Protein AF-A0A1F3C992-F1 (afdb_monomer)

Solvent-accessible surface area (backbone atoms only — not comparable to full-atom values): 11778 Å² total; per-residue (Å²): 135,85,83,63,84,49,58,74,92,71,57,54,72,74,41,72,51,72,66,44,43,54,68,30,35,31,23,25,75,65,62,45,68,71,60,53,51,46,46,45,72,77,48,90,54,48,73,67,60,55,53,56,29,34,71,45,88,53,26,23,37,28,66,90,63,34,41,44,64,69,58,38,51,55,54,52,52,52,52,43,60,78,63,68,63,73,54,65,68,56,95,50,32,30,75,49,76,49,69,58,65,54,88,87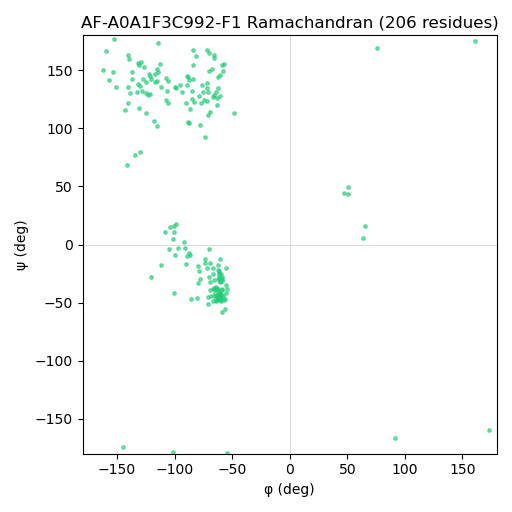,34,82,76,32,48,17,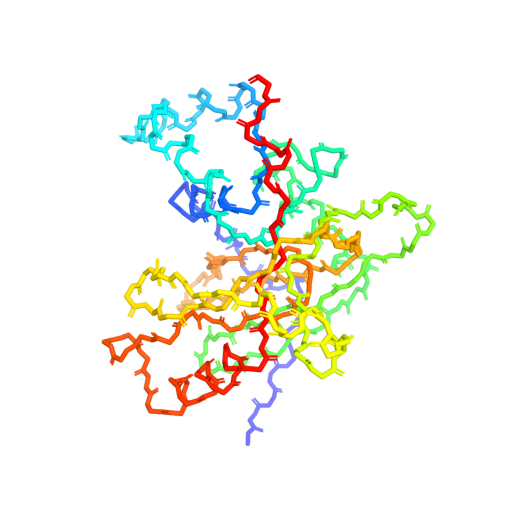27,19,14,69,44,52,56,88,79,48,51,74,70,58,60,73,58,51,45,74,47,80,53,92,90,23,82,40,37,34,33,88,38,77,55,42,71,20,46,30,33,34,41,34,35,38,52,56,101,80,41,36,31,54,68,45,54,42,32,19,77,90,73,72,66,79,42,41,81,90,84,37,56,76,65,60,28,50,54,20,43,56,49,51,71,45,34,28,36,34,39,53,77,78,76,81,72,128

Radius of gyration: 17.63 Å; Cα contacts (8 Å, |Δi|>4): 352; chains: 1; bounding box: 40×39×46 Å

Nearest PDB structures (foldseek):
  3e6z-assembly1_X  TM=4.494E-01  e=1.181E+00  Escherichia coli
  4hz9-assembly1_B  TM=4.024E-01  e=1.047E+00  Ralstonia pickettii 12D
  2qcp-assembly1_X  TM=4.486E-01  e=1.696E+00  Escherichia coli str. K-12 substr. W3110
  5f54-assembly1_A  TM=2.630E-01  e=7.288E-01  Deinococcus radiodurans
  4ma0-assembly1_A  TM=2.144E-01  e=1.913E+00  Francisella tularensis subsp. tularensis SCHU S4

Structure (mmCIF, N/CA/C/O backbone):
data_AF-A0A1F3C992-F1
#
_entry.id   AF-A0A1F3C992-F1
#
loop_
_atom_site.group_PDB
_atom_site.id
_atom_site.type_symbol
_atom_site.label_atom_id
_atom_site.label_alt_id
_atom_site.label_comp_id
_atom_site.label_asym_id
_atom_site.label_entity_id
_atom_site.label_seq_id
_atom_site.pdbx_PDB_ins_code
_atom_site.Cartn_x
_atom_site.Cartn_y
_atom_site.Cartn_z
_atom_site.occupancy
_atom_site.B_iso_or_equiv
_atom_site.auth_seq_id
_atom_site.auth_comp_id
_atom_site.auth_asym_id
_atom_site.auth_atom_id
_atom_site.pdbx_PDB_model_num
ATOM 1 N N . MET A 1 1 ? 10.102 -20.730 21.905 1.00 34.06 1 MET A N 1
ATOM 2 C CA . MET A 1 1 ? 9.128 -19.853 21.224 1.00 34.06 1 MET A CA 1
ATOM 3 C C . MET A 1 1 ? 7.772 -20.503 21.370 1.00 34.06 1 MET A C 1
ATOM 5 O O . MET A 1 1 ? 7.642 -21.652 20.981 1.00 34.06 1 MET A O 1
ATOM 9 N N . ILE A 1 2 ? 6.826 -19.832 22.023 1.00 27.58 2 ILE A N 1
ATOM 10 C CA . ILE A 1 2 ? 5.452 -20.322 22.144 1.00 27.58 2 ILE A CA 1
ATOM 11 C C . ILE A 1 2 ? 4.714 -19.783 20.919 1.00 27.58 2 ILE A C 1
ATOM 13 O O . ILE A 1 2 ? 4.488 -18.581 20.823 1.00 27.58 2 ILE A O 1
ATOM 17 N N . GLU A 1 3 ? 4.435 -20.652 19.951 1.00 27.69 3 GLU A N 1
ATOM 18 C CA . GLU A 1 3 ? 3.560 -20.340 18.821 1.00 27.69 3 GLU A CA 1
ATOM 19 C C . GLU A 1 3 ? 2.111 -20.416 19.301 1.00 27.69 3 GLU A C 1
ATOM 21 O O . GLU A 1 3 ? 1.557 -21.498 19.496 1.00 27.69 3 GLU A O 1
ATOM 26 N N . THR A 1 4 ? 1.487 -19.265 19.532 1.00 32.53 4 THR A N 1
ATOM 27 C CA . THR A 1 4 ? 0.065 -19.206 19.877 1.00 32.53 4 THR A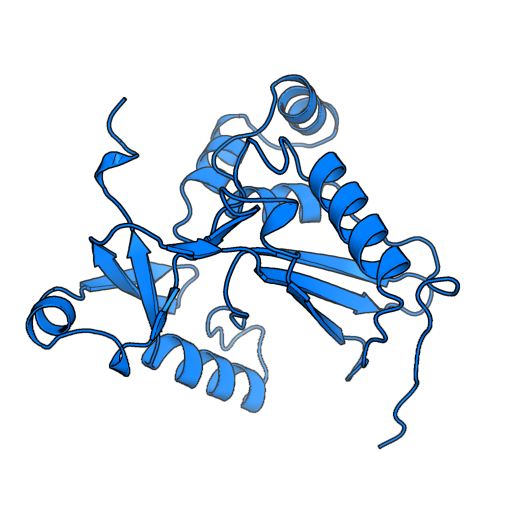 CA 1
ATOM 28 C C . THR A 1 4 ? -0.745 -19.139 18.585 1.00 32.53 4 THR A C 1
ATOM 30 O O . THR A 1 4 ? -0.792 -18.098 17.931 1.00 32.53 4 THR A O 1
ATOM 33 N N . LYS A 1 5 ? -1.378 -20.252 18.200 1.00 33.50 5 LYS A N 1
ATOM 34 C CA . LYS A 1 5 ? -2.327 -20.293 17.077 1.00 33.50 5 LYS A CA 1
ATOM 35 C C . LYS A 1 5 ? -3.602 -19.553 17.482 1.00 33.50 5 LYS A C 1
ATOM 37 O O . LYS A 1 5 ? -4.320 -20.025 18.359 1.00 33.50 5 LYS A O 1
ATOM 42 N N . PHE A 1 6 ? -3.871 -18.405 16.865 1.00 40.09 6 PHE A N 1
ATOM 43 C CA . PHE A 1 6 ? -5.124 -17.674 17.056 1.00 40.09 6 PHE A CA 1
ATOM 44 C C . PHE A 1 6 ? -6.090 -17.944 15.898 1.00 40.09 6 PHE A C 1
ATOM 46 O O . PHE A 1 6 ? -5.700 -17.954 14.728 1.00 40.09 6 PHE A O 1
ATOM 53 N N . ASP A 1 7 ? -7.348 -18.187 16.256 1.00 42.91 7 ASP A N 1
ATOM 54 C CA . ASP A 1 7 ? -8.481 -18.289 15.341 1.00 42.91 7 ASP A CA 1
ATOM 55 C C . ASP A 1 7 ? -9.182 -16.926 15.284 1.00 42.91 7 ASP A C 1
ATOM 57 O O . ASP A 1 7 ? -9.360 -16.259 16.306 1.00 42.91 7 ASP A O 1
ATOM 61 N N . ILE A 1 8 ? -9.565 -16.496 14.089 1.00 47.19 8 ILE A N 1
ATOM 62 C CA . ILE A 1 8 ? -10.090 -15.150 13.816 1.00 47.19 8 ILE A CA 1
ATOM 63 C C . ILE A 1 8 ? -11.442 -14.933 14.483 1.00 47.19 8 ILE A C 1
ATOM 65 O O . ILE A 1 8 ? -11.762 -13.820 14.887 1.00 47.19 8 ILE A O 1
ATOM 69 N N . LYS A 1 9 ? -12.174 -16.024 14.725 1.00 43.66 9 LYS A N 1
ATOM 70 C CA . LYS A 1 9 ? -13.422 -16.026 15.497 1.00 43.66 9 LYS A CA 1
ATOM 71 C C . LYS A 1 9 ? -13.250 -15.584 16.958 1.00 43.66 9 LYS A C 1
ATOM 73 O O . LYS A 1 9 ? -14.239 -15.232 17.588 1.00 43.66 9 LYS A O 1
ATOM 78 N N . ASN A 1 10 ? -12.021 -15.592 17.483 1.00 44.66 10 ASN A N 1
ATOM 79 C CA . ASN A 1 10 ? -11.670 -15.154 18.840 1.00 44.66 10 ASN A CA 1
ATOM 80 C C . ASN A 1 10 ? -10.891 -13.830 18.866 1.00 44.66 10 ASN A C 1
ATOM 82 O O . ASN A 1 10 ? -10.343 -13.452 19.904 1.00 44.66 10 ASN A O 1
ATOM 86 N N . ILE A 1 11 ? -10.805 -13.122 17.740 1.00 49.53 11 ILE A N 1
ATOM 87 C CA . ILE A 1 11 ? -10.284 -11.762 17.741 1.00 49.53 11 ILE A CA 1
ATOM 88 C C . ILE A 1 11 ? -11.359 -10.889 18.400 1.00 49.53 11 ILE A C 1
ATOM 90 O O . ILE A 1 11 ? -12.509 -10.879 17.968 1.00 49.53 11 ILE A O 1
ATOM 94 N N . GLY A 1 12 ? -11.007 -10.170 19.472 1.00 52.28 12 GLY A N 1
ATOM 95 C CA . GLY A 1 12 ? -11.838 -9.061 19.956 1.00 52.28 12 GLY A CA 1
ATOM 96 C C . GLY A 1 12 ? -12.101 -8.043 18.835 1.00 52.28 12 GLY A C 1
ATOM 97 O O . GLY A 1 12 ? -11.633 -8.201 17.715 1.00 52.28 12 GLY A O 1
ATOM 98 N N . THR A 1 13 ? -12.829 -6.964 19.098 1.00 65.44 13 THR A N 1
ATOM 99 C CA . THR A 1 13 ? -13.101 -5.927 18.086 1.00 65.44 13 THR A CA 1
ATOM 100 C C . THR A 1 13 ? -11.814 -5.485 17.359 1.00 65.44 13 THR A C 1
ATOM 102 O O . THR A 1 13 ? -10.923 -4.914 17.990 1.00 65.44 13 THR A O 1
ATOM 105 N N . ILE A 1 14 ? -11.691 -5.778 16.050 1.00 79.69 14 ILE A N 1
ATOM 106 C CA . ILE A 1 14 ? -10.592 -5.263 15.214 1.00 79.69 14 ILE A CA 1
ATOM 107 C C . ILE A 1 14 ? -10.817 -3.767 15.046 1.00 79.69 14 ILE A C 1
ATOM 109 O O . ILE A 1 14 ? -11.784 -3.336 14.419 1.00 79.69 14 ILE A O 1
ATOM 113 N N . GLU A 1 15 ? -9.914 -2.971 15.597 1.00 87.19 15 GLU A N 1
ATOM 114 C CA . GLU A 1 15 ? -9.969 -1.523 15.500 1.00 87.19 15 GLU A CA 1
ATOM 115 C C . GLU A 1 15 ? -9.326 -1.049 14.202 1.00 87.19 15 GLU A C 1
ATOM 117 O O . GLU A 1 15 ? -8.149 -1.303 13.926 1.00 87.19 15 GLU A O 1
ATOM 122 N N . PHE A 1 16 ? -10.099 -0.285 13.437 1.00 89.69 16 PHE A N 1
ATOM 123 C CA . PHE A 1 16 ? -9.618 0.448 12.279 1.00 89.69 16 PHE A CA 1
ATOM 124 C C . PHE A 1 16 ? -10.082 1.897 12.391 1.00 89.69 16 PHE A C 1
ATOM 126 O O . PHE A 1 16 ? -11.103 2.280 11.830 1.00 89.69 16 PHE A O 1
ATOM 133 N N . ASP A 1 17 ? -9.380 2.683 13.203 1.00 89.38 17 ASP A N 1
ATOM 134 C CA . ASP A 1 17 ? -9.761 4.068 13.484 1.00 89.38 17 ASP A CA 1
ATOM 135 C C . ASP A 1 17 ? -9.557 5.002 12.277 1.00 89.38 17 ASP A C 1
ATOM 137 O O . ASP A 1 17 ? -8.860 4.670 11.315 1.00 89.38 17 ASP A O 1
ATOM 141 N N . ILE A 1 18 ? -10.156 6.195 12.339 1.00 89.94 18 ILE A N 1
ATOM 142 C CA . ILE A 1 18 ? -10.132 7.169 11.239 1.00 89.94 18 ILE A CA 1
ATOM 143 C C . ILE A 1 18 ? -8.712 7.598 10.845 1.00 89.94 18 ILE A C 1
ATOM 145 O O . ILE A 1 18 ? -8.443 7.835 9.669 1.00 89.94 18 ILE A O 1
ATOM 149 N N . LYS A 1 19 ? -7.772 7.628 11.799 1.00 91.62 19 LYS A N 1
ATOM 150 C CA . LYS A 1 19 ? -6.374 7.989 11.547 1.00 91.62 19 LYS A CA 1
ATOM 151 C C . LYS A 1 19 ? -5.667 6.890 10.758 1.00 91.62 19 LYS A C 1
ATOM 153 O O . LYS A 1 19 ? -4.961 7.177 9.794 1.00 91.62 19 LYS A O 1
ATOM 158 N N . THR A 1 20 ? -5.845 5.626 11.131 1.00 91.75 20 THR A N 1
ATOM 159 C CA . THR A 1 20 ? -5.294 4.490 10.383 1.00 91.75 20 THR A CA 1
ATOM 160 C C . THR A 1 20 ? -5.954 4.374 9.013 1.00 91.75 20 THR A C 1
ATOM 162 O O . THR A 1 20 ? -5.266 4.107 8.026 1.00 91.75 20 THR A O 1
ATOM 165 N N . GLN A 1 21 ? -7.260 4.620 8.914 1.00 93.25 21 GLN A N 1
ATOM 166 C CA . GLN A 1 21 ? -7.941 4.649 7.625 1.00 93.25 21 GLN A CA 1
ATOM 167 C C . GLN A 1 21 ? -7.380 5.750 6.713 1.00 93.25 21 GLN A C 1
ATOM 169 O O . GLN A 1 21 ? -7.038 5.458 5.569 1.00 93.25 21 GLN A O 1
ATOM 174 N N . PHE A 1 22 ? -7.177 6.966 7.235 1.00 94.25 22 PHE A N 1
ATOM 175 C CA . PHE A 1 22 ? -6.516 8.059 6.519 1.00 94.25 22 PHE A CA 1
ATOM 176 C C . PHE A 1 22 ? -5.105 7.671 6.053 1.00 94.25 22 PHE A C 1
ATOM 178 O O . PHE A 1 22 ? -4.788 7.796 4.876 1.00 94.25 22 PHE A O 1
ATOM 185 N N . HIS A 1 23 ? -4.281 7.081 6.927 1.00 92.12 23 HIS A N 1
ATOM 186 C CA . HIS A 1 23 ? -2.958 6.568 6.542 1.00 92.12 23 HIS A CA 1
ATOM 187 C C . HIS A 1 23 ? -3.002 5.450 5.489 1.00 92.12 23 HIS A C 1
ATOM 189 O O . HIS A 1 23 ? -2.002 5.206 4.815 1.00 92.12 23 HIS A O 1
ATOM 195 N N . THR A 1 24 ? -4.125 4.741 5.360 1.00 94.44 24 THR A N 1
ATOM 196 C CA . THR A 1 24 ? -4.310 3.681 4.358 1.00 94.44 24 THR A CA 1
ATOM 197 C C . THR A 1 24 ? -4.639 4.265 2.981 1.00 94.44 24 THR A C 1
ATOM 199 O O . THR A 1 24 ? -4.419 3.594 1.975 1.00 94.44 24 THR A O 1
ATOM 202 N N . LEU A 1 25 ? -5.078 5.527 2.896 1.00 95.38 25 LEU A N 1
ATOM 203 C CA . LEU A 1 25 ? -5.399 6.196 1.629 1.00 95.38 25 LEU A CA 1
ATOM 204 C C . LEU A 1 25 ? -4.217 6.287 0.670 1.00 95.38 25 LEU A C 1
ATOM 206 O O . LEU A 1 25 ? -4.417 6.259 -0.540 1.00 95.38 25 LEU A O 1
ATOM 210 N N . LYS A 1 26 ? -2.981 6.263 1.173 1.00 93.38 26 LYS A N 1
ATOM 211 C CA . LYS A 1 26 ? -1.793 6.130 0.321 1.00 93.38 26 LYS A CA 1
ATOM 212 C C . LYS A 1 26 ? -1.746 4.849 -0.508 1.00 93.38 26 LYS A C 1
ATOM 214 O O . LYS A 1 26 ? -0.933 4.742 -1.419 1.00 93.38 26 LYS A O 1
ATOM 219 N N . HIS A 1 27 ? -2.609 3.881 -0.225 1.00 95.62 27 HIS A N 1
ATOM 220 C CA . HIS A 1 27 ? -2.793 2.667 -1.013 1.00 95.62 27 HIS A CA 1
ATOM 221 C C . HIS A 1 27 ? -4.067 2.701 -1.862 1.00 95.62 27 HIS A C 1
ATOM 223 O O . HIS A 1 27 ? -4.481 1.666 -2.369 1.00 95.62 27 HIS A O 1
ATOM 229 N N . PHE A 1 28 ? -4.681 3.866 -2.054 1.00 95.94 28 PHE A N 1
ATOM 230 C CA . PHE A 1 28 ? -5.819 4.080 -2.944 1.00 95.94 28 PHE A CA 1
ATOM 231 C C . PHE A 1 28 ? -5.438 5.022 -4.089 1.00 95.94 28 PHE A C 1
ATOM 233 O O . PHE A 1 28 ? -4.541 5.856 -3.956 1.00 95.94 28 PHE A O 1
ATOM 240 N N . ILE A 1 29 ? -6.104 4.845 -5.232 1.00 93.25 29 ILE A N 1
ATOM 241 C CA . ILE A 1 29 ? -6.037 5.785 -6.364 1.00 93.25 29 ILE A CA 1
ATOM 242 C C . ILE A 1 29 ? -6.978 6.962 -6.092 1.00 93.25 29 ILE A C 1
ATOM 244 O O . ILE A 1 29 ? -6.588 8.114 -6.232 1.00 93.25 29 ILE A O 1
ATOM 248 N N . SER A 1 30 ? -8.191 6.655 -5.643 1.00 94.12 30 SER A N 1
ATOM 249 C CA . SER A 1 30 ? -9.179 7.613 -5.168 1.00 94.12 30 SER A CA 1
ATOM 250 C C . SER A 1 30 ? -10.098 6.942 -4.144 1.00 94.12 30 SER A C 1
ATOM 252 O O . SER A 1 30 ? -9.979 5.741 -3.874 1.00 94.12 30 SER A O 1
ATOM 254 N N . ILE A 1 31 ? -11.010 7.724 -3.567 1.00 95.81 31 ILE A N 1
ATOM 255 C CA . ILE A 1 31 ? -12.094 7.238 -2.711 1.00 95.81 31 ILE A CA 1
ATOM 256 C C . ILE A 1 31 ? -13.433 7.805 -3.170 1.00 95.81 31 ILE A C 1
ATOM 258 O O . ILE A 1 31 ? -13.483 8.873 -3.781 1.00 95.81 31 ILE A O 1
ATOM 262 N N . ASP A 1 32 ? -14.533 7.132 -2.839 1.00 95.56 32 ASP A N 1
ATOM 263 C CA . ASP A 1 32 ? -15.858 7.680 -3.125 1.00 95.56 32 ASP A CA 1
ATOM 264 C C . ASP A 1 32 ? -16.177 8.938 -2.292 1.00 95.56 32 ASP A C 1
ATOM 266 O O . ASP A 1 32 ? -15.732 9.110 -1.153 1.00 95.56 32 ASP A O 1
ATOM 270 N N . ASN A 1 33 ? -17.011 9.812 -2.862 1.00 94.62 33 ASN A N 1
ATOM 271 C CA . ASN A 1 33 ? -17.367 11.098 -2.257 1.00 94.62 33 ASN A CA 1
ATOM 272 C C . ASN A 1 33 ? -18.059 10.966 -0.894 1.00 94.62 33 ASN A C 1
ATOM 274 O O . ASN A 1 33 ? -17.898 11.838 -0.044 1.00 94.62 33 ASN A O 1
ATOM 278 N N . LYS A 1 34 ? -18.823 9.889 -0.659 1.00 94.25 34 LYS A N 1
ATOM 279 C CA . LYS A 1 34 ? -19.494 9.687 0.631 1.00 94.25 34 LYS A CA 1
ATOM 280 C C . LYS A 1 34 ? -18.453 9.465 1.724 1.00 94.25 34 LYS A C 1
ATOM 282 O O . LYS A 1 34 ? -18.558 10.066 2.790 1.00 94.25 34 LYS A O 1
ATOM 287 N N . TYR A 1 35 ? -17.445 8.643 1.453 1.00 94.38 35 TYR A N 1
ATOM 288 C CA . TYR A 1 35 ? -16.355 8.406 2.388 1.00 94.38 35 TYR A CA 1
ATOM 289 C C . TYR A 1 35 ? -15.440 9.628 2.556 1.00 94.38 35 TYR A C 1
ATOM 291 O O . TYR A 1 35 ? -15.062 9.957 3.678 1.00 94.38 35 TYR A O 1
ATOM 299 N N . LYS A 1 36 ? -15.147 10.361 1.476 1.00 94.75 36 LYS A N 1
ATOM 300 C CA . LYS A 1 36 ? -14.412 11.635 1.557 1.00 94.75 36 LYS A CA 1
ATOM 301 C C . LYS A 1 36 ? -15.109 12.637 2.484 1.00 94.75 36 LYS A C 1
ATOM 303 O O . LYS A 1 36 ? -14.464 13.208 3.356 1.00 94.75 36 LYS A O 1
ATOM 308 N N . ASN A 1 37 ? -16.425 12.802 2.340 1.00 93.44 37 ASN A N 1
ATOM 309 C CA . ASN A 1 37 ? -17.209 13.695 3.194 1.00 93.44 37 ASN A CA 1
ATOM 310 C C . ASN A 1 37 ? -17.203 13.246 4.660 1.00 93.44 37 ASN A C 1
ATOM 312 O O . ASN A 1 37 ? -17.112 14.094 5.539 1.00 93.44 37 ASN A O 1
ATOM 316 N N . LEU A 1 38 ? -17.251 11.933 4.916 1.00 91.88 38 LEU A N 1
ATOM 317 C CA . LEU A 1 38 ? -17.123 11.377 6.265 1.00 91.88 38 LEU A CA 1
ATOM 318 C C . LEU A 1 38 ? -15.767 11.725 6.893 1.00 91.88 38 LEU A C 1
ATOM 320 O O . LEU A 1 38 ? -15.717 12.117 8.052 1.00 91.88 38 LEU A O 1
ATOM 324 N N . LEU A 1 39 ? -14.667 11.602 6.141 1.00 92.50 39 LEU A N 1
ATOM 325 C CA . LEU A 1 39 ? -13.349 11.993 6.645 1.00 92.50 39 LEU A CA 1
ATOM 326 C C . LEU A 1 39 ? -13.321 13.472 7.018 1.00 92.50 39 LEU A C 1
ATOM 328 O O . LEU A 1 39 ? -12.851 13.809 8.097 1.00 92.50 39 LEU A O 1
ATOM 332 N N . ILE A 1 40 ? -13.856 14.340 6.163 1.00 92.19 40 ILE A N 1
ATOM 333 C CA . ILE A 1 40 ? -13.883 15.784 6.418 1.00 92.19 40 ILE A CA 1
ATOM 334 C C . ILE A 1 40 ? -14.777 16.121 7.625 1.00 92.19 40 ILE A C 1
ATOM 336 O O . ILE A 1 40 ? -14.433 17.009 8.398 1.00 92.19 40 ILE A O 1
ATOM 340 N N . SER A 1 41 ? -15.907 15.428 7.817 1.00 90.62 41 SER A N 1
ATOM 341 C CA . SER A 1 41 ? -16.840 15.724 8.914 1.00 90.62 41 SER A CA 1
ATOM 342 C C . SER A 1 41 ? -16.411 15.159 10.268 1.00 90.62 41 SER A C 1
ATOM 344 O O . SER A 1 41 ? -16.691 15.768 11.295 1.00 90.62 41 SER A O 1
ATOM 346 N N . GLU A 1 42 ? -15.753 13.999 10.281 1.00 86.81 42 GLU A N 1
ATOM 347 C CA . GLU A 1 42 ? -15.402 13.258 11.503 1.00 86.81 42 GLU A CA 1
ATOM 348 C C . GLU A 1 42 ? -13.931 13.434 11.920 1.00 86.81 42 GLU A C 1
ATOM 350 O O . GLU A 1 42 ? -13.455 12.783 12.853 1.00 86.81 42 GLU A O 1
ATOM 355 N N . SER A 1 43 ? -13.170 14.278 11.222 1.00 88.25 43 SER A N 1
ATOM 356 C CA . SER A 1 43 ? -11.758 14.524 11.521 1.00 88.25 43 SER A CA 1
ATOM 357 C C . SER A 1 43 ? -11.361 15.979 11.262 1.00 88.25 43 SER A C 1
ATOM 359 O O . SER A 1 43 ? -12.198 16.827 10.976 1.00 88.25 43 SER A O 1
ATOM 361 N N . LEU A 1 44 ? -10.066 16.274 11.389 1.00 86.62 44 LEU A N 1
ATOM 362 C CA . LEU A 1 44 ? -9.492 17.581 11.058 1.00 86.62 44 LEU A CA 1
ATOM 363 C C . LEU A 1 44 ? -8.799 17.585 9.687 1.00 86.62 44 LEU A C 1
ATOM 365 O O . LEU A 1 44 ? -8.079 18.533 9.386 1.00 86.62 44 LEU A O 1
ATOM 369 N N . TYR A 1 45 ? -8.978 16.530 8.881 1.00 93.56 45 TYR A N 1
ATOM 370 C CA . TYR A 1 45 ? -8.316 16.419 7.587 1.00 93.56 45 TYR A CA 1
ATOM 371 C C . TYR A 1 45 ? -8.956 17.333 6.544 1.00 93.56 45 TYR A C 1
ATOM 373 O O . TYR A 1 45 ? -10.171 17.321 6.330 1.00 93.56 45 TYR A O 1
ATOM 381 N N . THR A 1 46 ? -8.119 18.089 5.847 1.00 94.38 46 THR A N 1
ATOM 382 C CA . THR A 1 46 ? -8.519 18.907 4.705 1.00 94.38 46 THR A CA 1
ATOM 383 C C . THR A 1 46 ? -8.610 18.072 3.429 1.00 94.38 46 THR A C 1
ATOM 385 O O . THR A 1 46 ? -8.046 16.982 3.312 1.00 94.38 46 THR A O 1
ATOM 388 N N . GLU A 1 47 ? -9.306 18.601 2.424 1.00 93.81 47 GLU A N 1
ATOM 389 C CA . GLU A 1 47 ? -9.351 17.985 1.098 1.00 93.81 47 GLU A CA 1
ATOM 390 C C . GLU A 1 47 ? -7.954 17.846 0.476 1.00 93.81 47 GLU A C 1
ATOM 392 O O . GLU A 1 47 ? -7.645 16.809 -0.109 1.00 93.81 47 GLU A O 1
ATOM 397 N N . GLU A 1 48 ? -7.095 18.849 0.661 1.00 94.50 48 GLU A N 1
ATOM 398 C CA . GLU A 1 48 ? -5.707 18.822 0.200 1.00 94.50 48 GLU A CA 1
ATOM 399 C C . GLU A 1 48 ? -4.908 17.697 0.873 1.00 94.50 48 GLU A C 1
ATOM 401 O O . GLU A 1 48 ? -4.213 16.939 0.200 1.00 94.50 48 GLU A O 1
ATOM 406 N N . GLU A 1 49 ? -5.050 17.518 2.189 1.00 95.00 49 GLU A N 1
ATOM 407 C CA . GLU A 1 49 ? -4.378 16.438 2.922 1.00 95.00 49 GLU A CA 1
ATOM 408 C C . GLU A 1 49 ? -4.824 15.050 2.451 1.00 95.00 49 GLU A C 1
ATOM 410 O O . GLU A 1 49 ? -3.996 14.145 2.335 1.00 95.00 49 GLU A O 1
ATOM 415 N N . ILE A 1 50 ? -6.114 14.884 2.143 1.00 94.31 50 ILE A N 1
ATOM 416 C CA . ILE A 1 50 ? -6.659 13.646 1.573 1.00 94.31 50 ILE A CA 1
ATOM 417 C C . ILE A 1 50 ? -6.061 13.389 0.184 1.00 94.31 50 ILE A C 1
ATOM 419 O O . ILE A 1 50 ? -5.595 12.282 -0.080 1.00 94.31 50 ILE A O 1
ATOM 423 N N . LEU A 1 51 ? -6.028 14.400 -0.690 1.00 92.75 51 LEU A N 1
ATOM 424 C CA . LEU A 1 51 ? -5.436 14.281 -2.028 1.00 92.75 51 LEU A CA 1
ATOM 425 C C . LEU A 1 51 ? -3.942 13.940 -1.961 1.00 92.75 51 LEU A C 1
ATOM 427 O O . LEU A 1 51 ? -3.466 13.074 -2.696 1.00 92.75 51 LEU A O 1
ATOM 431 N N . ASN A 1 52 ? -3.216 14.553 -1.027 1.00 92.00 52 ASN A N 1
ATOM 432 C CA . ASN A 1 52 ? -1.796 14.291 -0.815 1.00 92.00 52 ASN A CA 1
ATOM 433 C C . ASN A 1 52 ? -1.512 12.839 -0.408 1.00 92.00 52 ASN A C 1
ATOM 435 O O . ASN A 1 52 ? -0.460 12.316 -0.777 1.00 92.00 52 ASN A O 1
ATOM 439 N N . GLN A 1 53 ? -2.441 12.152 0.272 1.00 92.12 53 GLN A N 1
ATOM 440 C CA . GLN A 1 53 ? -2.287 10.715 0.529 1.00 92.12 53 GLN A CA 1
ATOM 441 C C . GLN A 1 53 ? -2.228 9.918 -0.782 1.00 92.12 53 GLN A C 1
ATOM 443 O O . GLN A 1 53 ? -1.362 9.058 -0.939 1.00 92.12 53 GLN A O 1
ATOM 448 N N . PHE A 1 54 ? -3.091 10.209 -1.760 1.00 90.50 54 PHE A N 1
ATOM 449 C CA . PHE A 1 54 ? -3.148 9.450 -3.018 1.00 90.50 54 PHE A CA 1
ATOM 450 C C . PHE A 1 54 ? -1.882 9.594 -3.866 1.00 90.50 54 PHE A C 1
ATOM 452 O O . PHE A 1 54 ? -1.498 8.641 -4.547 1.00 90.50 54 PHE A O 1
ATOM 459 N N . ASN A 1 55 ? -1.204 10.738 -3.772 1.00 88.25 55 ASN A N 1
ATOM 460 C CA . ASN A 1 55 ? -0.008 11.054 -4.555 1.00 88.25 55 ASN A CA 1
ATOM 461 C C . ASN A 1 55 ? 1.248 10.292 -4.105 1.00 88.25 55 ASN A C 1
ATOM 463 O O . ASN A 1 55 ? 2.249 10.266 -4.821 1.00 88.25 55 ASN A O 1
ATOM 467 N N . GLU A 1 56 ? 1.222 9.645 -2.939 1.00 85.88 56 GLU A N 1
ATOM 468 C CA . GLU A 1 56 ? 2.372 8.885 -2.461 1.00 85.88 56 GLU A CA 1
ATOM 469 C C . GLU A 1 56 ? 2.632 7.663 -3.361 1.00 85.88 56 GLU A C 1
ATOM 471 O O . GLU A 1 56 ? 1.743 6.838 -3.600 1.00 85.88 56 GLU A O 1
ATOM 476 N N . VAL A 1 57 ? 3.866 7.519 -3.853 1.00 86.19 57 VAL A N 1
ATOM 477 C CA . VAL A 1 57 ? 4.264 6.383 -4.698 1.00 86.19 57 VAL A CA 1
ATOM 478 C C . VAL A 1 57 ? 4.159 5.078 -3.907 1.00 86.19 57 VAL A C 1
ATOM 480 O O . VAL A 1 57 ? 4.673 4.948 -2.796 1.00 86.19 57 VAL A O 1
ATOM 483 N N . GLY A 1 58 ? 3.517 4.066 -4.476 1.00 90.25 58 GLY A N 1
ATOM 484 C CA . GLY A 1 58 ? 3.398 2.757 -3.844 1.00 90.25 58 GLY A CA 1
ATOM 485 C C . GLY A 1 58 ? 2.266 1.937 -4.431 1.00 90.25 58 GLY A C 1
ATOM 486 O O . GLY A 1 58 ? 1.522 2.419 -5.283 1.00 90.25 58 GLY A O 1
ATOM 487 N N . SER A 1 59 ? 2.158 0.691 -3.980 1.00 95.00 59 SER A N 1
ATOM 488 C CA . SER A 1 59 ? 1.121 -0.241 -4.421 1.00 95.00 59 SER A CA 1
ATOM 489 C C . SER A 1 59 ? -0.267 0.284 -4.053 1.00 95.00 59 SER A C 1
ATOM 491 O O . SER A 1 59 ? -0.474 0.761 -2.930 1.00 95.00 59 SER A O 1
ATOM 493 N N . LYS A 1 60 ? -1.207 0.208 -5.001 1.00 96.06 60 LYS A N 1
ATOM 494 C CA . LYS A 1 60 ? -2.556 0.786 -4.884 1.00 96.06 60 LYS A CA 1
ATOM 495 C C . LYS A 1 60 ? -3.636 -0.262 -5.120 1.00 96.06 60 LYS A C 1
ATOM 497 O O . LYS A 1 60 ? -3.517 -1.072 -6.035 1.00 96.06 60 LYS A O 1
ATOM 502 N N . PHE A 1 61 ? -4.709 -0.233 -4.341 1.00 97.38 61 PHE A N 1
ATOM 503 C CA . PHE A 1 61 ? -5.907 -1.016 -4.607 1.00 97.38 61 PHE A CA 1
ATOM 504 C C . PHE A 1 61 ? -6.626 -0.464 -5.838 1.00 97.38 61 PHE A C 1
ATOM 506 O O . PHE A 1 61 ? -6.561 0.727 -6.147 1.00 97.38 61 PHE A O 1
ATOM 513 N N . SER A 1 62 ? -7.296 -1.354 -6.563 1.00 95.19 62 SER A N 1
ATOM 514 C CA . SER A 1 62 ? -8.163 -0.974 -7.671 1.00 95.19 62 SER A CA 1
ATOM 515 C C . SER A 1 62 ? -9.470 -0.409 -7.123 1.00 95.19 62 SER A C 1
ATOM 517 O O . SER A 1 62 ? -10.079 -1.014 -6.243 1.00 95.19 62 SER A O 1
ATOM 519 N N . GLU A 1 63 ? -9.963 0.682 -7.703 1.00 93.25 63 GLU A N 1
ATOM 520 C CA . GLU A 1 63 ? -11.280 1.250 -7.371 1.00 93.25 63 GLU A CA 1
ATOM 521 C C . GLU A 1 63 ? -12.430 0.274 -7.665 1.00 93.25 63 GLU A C 1
ATOM 523 O O . GLU A 1 63 ? -13.486 0.332 -7.038 1.00 93.25 63 GLU A O 1
ATOM 528 N N . LYS A 1 64 ? -12.215 -0.672 -8.596 1.00 93.81 64 LYS A N 1
ATOM 529 C CA . LYS A 1 64 ? -13.154 -1.775 -8.848 1.00 93.81 64 LYS A CA 1
ATOM 530 C C . LYS A 1 64 ? -13.183 -2.783 -7.693 1.00 93.81 64 LYS A C 1
ATOM 532 O O . LYS A 1 64 ? -14.190 -3.461 -7.506 1.00 93.81 64 LYS A O 1
ATOM 537 N N . PHE A 1 65 ? -12.078 -2.918 -6.957 1.00 96.06 65 PHE A N 1
ATOM 538 C CA . PHE A 1 65 ? -11.961 -3.847 -5.837 1.00 96.06 65 PHE A CA 1
ATOM 539 C C . PHE A 1 65 ? -12.484 -3.243 -4.537 1.00 96.06 65 PHE A C 1
ATOM 541 O O . PHE A 1 65 ? -13.251 -3.909 -3.850 1.00 96.06 65 PHE A O 1
ATOM 548 N N . ALA A 1 66 ? -12.111 -2.010 -4.198 1.00 96.50 66 ALA A N 1
ATOM 549 C CA . ALA A 1 66 ? -12.638 -1.304 -3.034 1.00 96.50 66 ALA A CA 1
ATOM 550 C C . ALA A 1 66 ? -12.622 0.208 -3.270 1.00 96.50 66 ALA A C 1
ATOM 552 O O . ALA A 1 66 ? -11.619 0.754 -3.728 1.00 96.50 66 ALA A O 1
ATOM 553 N N . LYS A 1 67 ? -13.716 0.887 -2.917 1.00 95.69 67 LYS A N 1
ATOM 554 C CA . LYS A 1 67 ? -13.877 2.338 -3.099 1.00 95.69 67 LYS A CA 1
ATOM 555 C C . LYS A 1 67 ? -13.405 3.153 -1.905 1.00 95.69 67 LYS A C 1
ATOM 557 O O . LYS A 1 67 ? -13.236 4.358 -2.019 1.00 95.69 67 LYS A O 1
ATOM 562 N N . ASN A 1 68 ? -13.238 2.521 -0.750 1.00 95.12 68 ASN A N 1
ATOM 563 C CA . ASN A 1 68 ? -12.773 3.171 0.467 1.00 95.12 68 ASN A CA 1
ATOM 564 C C . ASN A 1 68 ? -12.203 2.133 1.459 1.00 95.12 68 ASN A C 1
ATOM 566 O O . ASN A 1 68 ? -12.429 0.927 1.296 1.00 95.12 68 ASN A O 1
ATOM 570 N N . PRO A 1 69 ? -11.482 2.577 2.506 1.00 94.88 69 PRO A N 1
ATOM 571 C CA . PRO A 1 69 ? -10.949 1.710 3.553 1.00 94.88 69 PRO A CA 1
ATOM 572 C C . PRO A 1 69 ? -11.985 0.823 4.265 1.00 94.88 69 PRO A C 1
ATOM 574 O O . PRO A 1 69 ? -11.657 -0.317 4.593 1.00 94.88 69 PRO A O 1
ATOM 577 N N . PHE A 1 70 ? -13.225 1.283 4.483 1.00 90.38 70 PHE A N 1
ATOM 578 C CA . PHE A 1 70 ? -14.259 0.458 5.127 1.00 90.38 70 PHE A CA 1
ATOM 579 C C . PHE A 1 70 ? -14.672 -0.732 4.258 1.00 90.38 70 PHE A C 1
ATOM 581 O O . PHE A 1 70 ? -14.711 -1.866 4.732 1.00 90.38 70 PHE A O 1
ATOM 588 N N . GLU A 1 71 ? -14.955 -0.495 2.979 1.00 94.19 71 GLU A N 1
ATOM 589 C CA . GLU A 1 71 ? -15.283 -1.563 2.034 1.00 94.19 71 GLU A CA 1
ATOM 590 C C . GLU A 1 71 ? -14.120 -2.553 1.906 1.00 94.19 71 GLU A C 1
ATOM 592 O O . GLU A 1 71 ? -14.332 -3.768 1.912 1.00 94.19 71 GLU A O 1
ATOM 597 N N . LEU A 1 72 ? -12.891 -2.030 1.842 1.00 95.94 72 LEU A N 1
ATOM 598 C CA . LEU A 1 72 ? -11.676 -2.832 1.780 1.00 95.94 72 LEU A CA 1
ATOM 599 C C . LEU A 1 72 ? -11.591 -3.794 2.966 1.00 95.94 72 LEU A C 1
ATOM 601 O O . LEU A 1 72 ? -11.472 -5.000 2.755 1.00 95.94 72 LEU A O 1
ATOM 605 N N . ILE A 1 73 ? -11.669 -3.296 4.204 1.00 93.19 73 ILE A N 1
ATOM 606 C CA . ILE A 1 73 ? -11.469 -4.160 5.371 1.00 93.19 73 ILE A CA 1
ATOM 607 C C . ILE A 1 73 ? -12.550 -5.240 5.485 1.00 93.19 73 ILE A C 1
ATOM 609 O O . ILE A 1 73 ? -12.223 -6.380 5.809 1.00 93.19 73 ILE A O 1
ATOM 613 N N . ILE A 1 74 ? -13.806 -4.928 5.141 1.00 91.19 74 ILE A N 1
ATOM 614 C CA . ILE A 1 74 ? -14.904 -5.906 5.137 1.00 91.19 74 ILE A CA 1
ATOM 615 C C . ILE A 1 74 ? -14.587 -7.048 4.165 1.00 91.19 74 ILE A C 1
ATOM 617 O O . ILE A 1 74 ? -14.654 -8.216 4.548 1.00 91.19 74 ILE A O 1
ATOM 621 N N . LYS A 1 75 ? -14.181 -6.723 2.931 1.00 93.81 75 LYS A N 1
ATOM 622 C CA . LYS A 1 75 ? -13.823 -7.721 1.910 1.00 93.81 75 LYS A CA 1
ATOM 623 C C . LYS A 1 75 ? -12.643 -8.588 2.338 1.00 93.81 75 LYS A C 1
ATOM 625 O O . LYS A 1 75 ? -12.669 -9.803 2.141 1.00 93.81 75 LYS A O 1
ATOM 630 N N . LEU A 1 76 ? -11.610 -7.982 2.924 1.00 93.31 76 LEU A N 1
ATOM 631 C CA . LEU A 1 76 ? -10.424 -8.717 3.359 1.00 93.31 76 LEU A CA 1
ATOM 632 C C . LEU A 1 76 ? -10.723 -9.641 4.545 1.00 93.31 76 LEU A C 1
ATOM 634 O O . LEU A 1 76 ? -10.308 -10.796 4.511 1.00 93.31 76 LEU A O 1
ATOM 638 N N . ILE A 1 77 ? -11.465 -9.174 5.556 1.00 89.50 77 ILE A N 1
ATOM 639 C CA . ILE A 1 77 ? -11.863 -10.005 6.704 1.00 89.50 77 ILE A CA 1
ATOM 640 C C . ILE A 1 77 ? -12.706 -11.191 6.230 1.00 89.50 77 ILE A C 1
ATOM 642 O O . ILE A 1 77 ? -12.377 -12.326 6.559 1.00 89.50 77 ILE A O 1
ATOM 646 N N . GLN A 1 78 ? -13.712 -10.957 5.380 1.00 89.62 78 GLN A N 1
ATOM 647 C CA . GLN A 1 78 ? -14.540 -12.033 4.823 1.00 89.62 78 GLN A CA 1
ATOM 648 C C . GLN A 1 78 ? -13.707 -13.075 4.066 1.00 89.62 78 GLN A C 1
ATOM 650 O O . GLN A 1 78 ? -13.904 -14.276 4.240 1.00 89.62 78 GLN A O 1
ATOM 655 N N . HIS A 1 79 ? -12.754 -12.641 3.233 1.00 91.06 79 HIS A N 1
ATOM 656 C CA . HIS A 1 79 ? -11.862 -13.559 2.514 1.00 91.06 79 HIS A CA 1
ATOM 657 C C . HIS A 1 79 ? -11.032 -14.414 3.466 1.00 91.06 79 HIS A C 1
ATOM 659 O O . HIS A 1 79 ? -10.929 -15.629 3.304 1.00 91.06 79 HIS A O 1
ATOM 665 N N . ILE A 1 80 ? -10.446 -13.766 4.466 1.00 88.62 80 ILE A N 1
ATOM 666 C CA . ILE A 1 80 ? -9.613 -14.413 5.464 1.00 88.62 80 ILE A CA 1
ATOM 667 C C . ILE A 1 80 ? -10.425 -15.459 6.257 1.00 88.62 80 ILE A C 1
ATOM 669 O O . ILE A 1 80 ? -9.958 -16.588 6.430 1.00 88.62 80 ILE A O 1
ATOM 673 N N . GLU A 1 81 ? -11.626 -15.099 6.718 1.00 86.50 81 GLU A N 1
ATOM 674 C CA . GLU A 1 81 ? -12.528 -15.989 7.460 1.00 86.50 81 GLU A CA 1
ATOM 675 C C . GLU A 1 81 ? -12.928 -17.199 6.612 1.00 86.50 81 GLU A C 1
ATOM 677 O O . GLU A 1 81 ? -12.805 -18.339 7.058 1.00 86.50 81 GLU A O 1
ATOM 682 N N . ASN A 1 82 ? -13.310 -16.972 5.352 1.00 87.56 82 ASN A N 1
ATOM 683 C CA . ASN A 1 82 ? -13.698 -18.035 4.422 1.00 87.56 82 ASN A CA 1
ATOM 684 C C . ASN A 1 82 ? -12.565 -19.035 4.149 1.00 87.56 82 ASN A C 1
ATOM 686 O O . ASN A 1 82 ? -12.816 -20.203 3.848 1.00 87.56 82 ASN A O 1
ATOM 690 N N . LYS A 1 83 ? -11.311 -18.587 4.233 1.00 86.06 83 LYS A N 1
ATOM 691 C CA . LYS A 1 83 ? -10.120 -19.414 4.012 1.00 86.06 83 LYS A CA 1
ATOM 692 C C . LYS A 1 83 ? -9.580 -20.058 5.295 1.00 86.06 83 LYS A C 1
ATOM 694 O O . LYS A 1 83 ? -8.628 -20.827 5.194 1.00 86.06 83 LYS A O 1
ATOM 699 N N . ASN A 1 84 ? -10.171 -19.783 6.464 1.00 82.06 84 ASN A N 1
ATOM 700 C CA . ASN A 1 84 ? -9.697 -20.239 7.780 1.00 82.06 84 ASN A CA 1
ATOM 701 C C . ASN A 1 84 ? -8.186 -20.005 7.973 1.00 82.06 84 ASN A C 1
ATOM 703 O O . ASN A 1 84 ? -7.447 -20.897 8.394 1.00 82.06 84 ASN A O 1
ATOM 707 N N . ILE A 1 85 ? -7.700 -18.821 7.590 1.00 80.19 85 ILE A N 1
ATOM 708 C CA . ILE A 1 85 ? -6.263 -18.529 7.637 1.00 80.19 85 ILE A CA 1
ATOM 709 C C . ILE A 1 85 ? -5.848 -18.300 9.090 1.00 80.19 85 ILE A C 1
ATOM 711 O O . ILE A 1 85 ? -6.390 -17.435 9.772 1.00 80.19 85 ILE A O 1
ATOM 715 N N . HIS A 1 86 ? -4.862 -19.063 9.559 1.00 77.25 86 HIS A N 1
ATOM 716 C CA . HIS A 1 86 ? -4.263 -18.863 10.875 1.00 77.25 86 HIS A CA 1
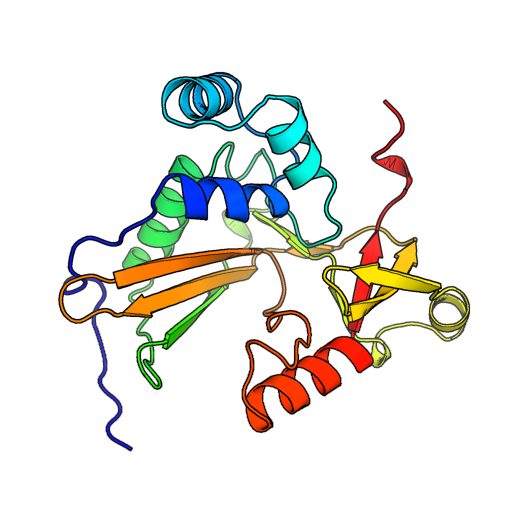ATOM 717 C C . HIS A 1 86 ? -3.095 -17.888 10.805 1.00 77.25 86 HIS A C 1
ATOM 719 O O . HIS A 1 86 ? -2.316 -17.897 9.849 1.00 77.25 86 HIS A O 1
ATOM 725 N N . PHE A 1 87 ? -2.942 -17.088 11.858 1.00 81.94 87 PHE A N 1
ATOM 726 C CA . PHE A 1 87 ? -1.913 -16.063 11.916 1.00 81.94 87 PHE A CA 1
ATOM 727 C C . PHE A 1 87 ? -0.968 -16.233 13.092 1.00 81.94 87 PHE A C 1
ATOM 729 O O . PHE A 1 87 ? -1.372 -16.613 14.191 1.00 81.94 87 PHE A O 1
ATOM 736 N N . ASN A 1 88 ? 0.292 -15.879 12.844 1.00 84.06 88 ASN A N 1
ATOM 737 C CA . ASN A 1 88 ? 1.345 -15.898 13.843 1.00 84.06 88 ASN A CA 1
ATOM 738 C C . ASN A 1 88 ? 1.555 -14.495 14.410 1.00 84.06 88 ASN A C 1
ATOM 740 O O . ASN A 1 88 ? 1.636 -13.511 13.668 1.00 84.06 88 ASN A O 1
ATOM 744 N N . TRP A 1 89 ? 1.670 -14.433 15.732 1.00 87.44 89 TRP A N 1
ATOM 745 C CA . TRP A 1 89 ? 1.967 -13.218 16.477 1.00 87.44 89 TRP A CA 1
ATOM 746 C C . TRP A 1 89 ? 3.402 -13.256 16.989 1.00 87.44 89 TRP A C 1
ATOM 748 O O . TRP A 1 89 ? 3.818 -14.223 17.626 1.00 87.44 89 TRP A O 1
ATOM 758 N N . THR A 1 90 ? 4.133 -12.167 16.774 1.00 84.69 90 THR A N 1
ATOM 759 C CA . THR A 1 90 ? 5.493 -11.974 17.277 1.00 84.69 90 THR A CA 1
ATOM 760 C C . THR A 1 90 ? 5.570 -10.609 17.943 1.00 84.69 90 THR A C 1
ATOM 762 O O . THR A 1 90 ? 5.383 -9.591 17.283 1.00 84.69 90 THR A O 1
ATOM 765 N N . ASN A 1 91 ? 5.849 -10.564 19.250 1.00 84.94 91 ASN A N 1
ATOM 766 C CA . ASN A 1 91 ? 5.970 -9.315 20.019 1.00 84.94 91 ASN A CA 1
ATOM 767 C C . ASN A 1 91 ? 4.778 -8.356 19.816 1.00 84.94 91 ASN A C 1
ATOM 769 O O . ASN A 1 91 ? 4.971 -7.182 19.513 1.00 84.94 91 ASN A O 1
ATOM 773 N N . ASN A 1 92 ? 3.549 -8.868 19.949 1.00 88.00 92 ASN A N 1
ATOM 774 C CA . ASN A 1 92 ? 2.288 -8.146 19.712 1.00 88.00 92 ASN A CA 1
ATOM 775 C C . ASN A 1 92 ? 2.051 -7.676 18.272 1.00 88.00 92 ASN A C 1
ATOM 777 O O . ASN A 1 92 ? 1.059 -7.006 18.019 1.00 88.00 92 ASN A O 1
ATOM 781 N N . ARG A 1 93 ? 2.901 -8.035 17.312 1.00 89.38 93 ARG A N 1
ATOM 782 C CA . ARG A 1 93 ? 2.712 -7.724 15.897 1.00 89.38 93 ARG A CA 1
ATOM 783 C C . ARG A 1 93 ? 2.295 -8.974 15.138 1.00 89.38 93 ARG A C 1
ATOM 785 O O . ARG A 1 93 ? 2.841 -10.051 15.366 1.00 89.38 93 ARG A O 1
ATOM 792 N N . CYS A 1 94 ? 1.373 -8.814 14.201 1.00 91.12 94 CYS A N 1
ATOM 793 C CA . CYS A 1 94 ? 0.999 -9.857 13.261 1.00 91.12 94 CYS A CA 1
ATOM 794 C C . CYS A 1 94 ? 1.017 -9.308 11.832 1.00 91.12 94 CYS A C 1
ATOM 796 O O . CYS A 1 94 ? 0.570 -8.191 11.569 1.00 91.12 94 CYS A O 1
ATOM 798 N N . GLU A 1 95 ? 1.574 -10.097 10.917 1.00 92.44 95 GLU A N 1
ATOM 799 C CA . GLU A 1 95 ? 1.663 -9.779 9.496 1.00 92.44 95 GLU A CA 1
ATOM 800 C C . GLU A 1 95 ? 0.876 -10.821 8.714 1.00 92.44 95 GLU A C 1
ATOM 802 O O . GLU A 1 95 ? 1.300 -11.967 8.564 1.00 92.44 95 GLU A O 1
ATOM 807 N N . ILE A 1 96 ? -0.278 -10.412 8.212 1.00 92.69 96 ILE A N 1
ATOM 808 C CA . ILE A 1 96 ? -1.145 -11.231 7.379 1.00 92.69 96 ILE A CA 1
ATOM 809 C C . ILE A 1 96 ? -0.725 -11.006 5.933 1.00 92.69 96 ILE A C 1
ATOM 811 O O . ILE A 1 96 ? -0.745 -9.870 5.466 1.00 92.69 96 ILE A O 1
ATOM 815 N N . LYS A 1 97 ? -0.351 -12.077 5.231 1.00 94.38 97 LYS A N 1
ATOM 816 C CA . LYS A 1 97 ? 0.061 -12.059 3.820 1.00 94.38 97 LYS A CA 1
ATOM 817 C C . LYS A 1 97 ? -0.826 -13.052 3.087 1.00 94.38 97 LYS A C 1
ATOM 819 O O . LYS A 1 97 ? -0.787 -14.244 3.387 1.00 94.38 97 LYS A O 1
ATOM 824 N N . CYS A 1 98 ? -1.678 -12.567 2.197 1.00 94.38 98 CYS A N 1
ATOM 825 C CA . CYS A 1 98 ? -2.730 -13.372 1.586 1.00 94.38 98 CYS A CA 1
ATOM 826 C C . CYS A 1 98 ? -2.888 -13.047 0.106 1.00 94.38 98 CYS A C 1
ATOM 828 O O . CYS A 1 98 ? -2.429 -12.016 -0.382 1.00 94.38 98 CYS A O 1
ATOM 830 N N . GLU A 1 99 ? -3.561 -13.944 -0.603 1.00 94.81 99 GLU A N 1
ATOM 831 C CA . GLU A 1 99 ? -3.845 -13.813 -2.024 1.00 94.81 99 GLU A CA 1
ATOM 832 C C . GLU A 1 99 ? -5.291 -14.227 -2.306 1.00 94.81 99 GLU A C 1
ATOM 834 O O . GLU A 1 99 ? -5.829 -15.143 -1.670 1.00 94.81 99 GLU A O 1
ATOM 839 N N . PHE A 1 100 ? -5.934 -13.517 -3.230 1.00 94.00 100 PHE A N 1
ATOM 840 C CA . PHE A 1 100 ? -7.225 -13.901 -3.787 1.00 94.00 100 PHE A CA 1
ATOM 841 C C . PHE A 1 100 ? -7.066 -14.904 -4.926 1.00 94.00 100 PHE A C 1
ATOM 843 O O . PHE A 1 100 ? -6.062 -14.931 -5.632 1.00 94.00 100 PHE A O 1
ATOM 850 N N . ASN A 1 101 ? -8.101 -15.708 -5.150 1.00 88.81 101 ASN A N 1
ATOM 851 C CA . ASN A 1 101 ? -8.144 -16.580 -6.313 1.00 88.81 101 ASN A CA 1
ATOM 852 C C . ASN A 1 101 ? -8.375 -15.741 -7.584 1.00 88.81 101 ASN A C 1
ATOM 854 O O . ASN A 1 101 ? -9.267 -14.896 -7.618 1.00 88.81 101 ASN A O 1
ATOM 858 N N . ASN A 1 102 ? -7.611 -16.011 -8.645 1.00 82.88 102 ASN A N 1
ATOM 859 C CA . ASN A 1 102 ? -7.697 -15.278 -9.916 1.00 82.88 102 ASN A CA 1
ATOM 860 C C . ASN A 1 102 ? -9.113 -15.251 -10.552 1.00 82.88 102 ASN A C 1
ATOM 862 O O . ASN A 1 102 ? -9.531 -14.179 -10.980 1.00 82.88 102 ASN A O 1
ATOM 866 N N . PRO A 1 103 ? -9.902 -16.350 -1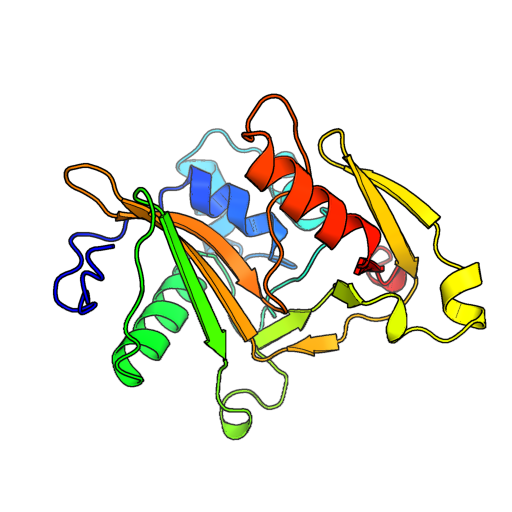0.572 1.00 86.50 103 PRO A N 1
ATOM 867 C CA . PRO A 1 103 ? -11.232 -16.338 -11.195 1.00 86.50 103 PRO A CA 1
ATOM 868 C C . PRO A 1 103 ? -12.211 -15.309 -10.614 1.00 86.50 103 PRO A C 1
ATOM 870 O O . PRO A 1 103 ? -13.057 -14.805 -11.346 1.00 86.50 103 PRO A O 1
ATOM 873 N N . ASP A 1 104 ? -12.077 -14.973 -9.329 1.00 86.25 104 ASP A N 1
ATOM 874 C CA . ASP A 1 104 ? -12.957 -14.012 -8.654 1.00 86.25 104 ASP A CA 1
ATOM 875 C C . ASP A 1 104 ? -12.573 -12.556 -8.988 1.00 86.25 104 ASP A C 1
ATOM 877 O O . ASP A 1 104 ? -13.395 -11.645 -8.894 1.00 86.25 104 ASP A O 1
ATOM 881 N N . TYR A 1 105 ? -11.319 -12.338 -9.403 1.00 91.56 105 TYR A N 1
ATOM 882 C CA . TYR A 1 105 ? -10.730 -11.025 -9.666 1.00 91.56 105 TYR A CA 1
ATOM 883 C C . TYR A 1 105 ? -9.817 -11.071 -10.903 1.00 91.56 105 TYR A C 1
ATOM 885 O O . TYR A 1 105 ? -8.604 -10.888 -10.779 1.00 91.56 105 TYR A O 1
ATOM 893 N N . PRO A 1 106 ? -10.367 -11.257 -12.118 1.00 89.94 106 PRO A N 1
ATOM 894 C CA . PRO A 1 106 ? -9.572 -11.398 -13.347 1.00 89.94 106 PRO A CA 1
ATOM 895 C C . PRO A 1 106 ? -8.728 -10.154 -13.676 1.00 89.94 106 PRO A C 1
ATOM 897 O O . PRO A 1 106 ? -7.728 -10.226 -14.390 1.00 89.94 106 PRO A O 1
ATOM 900 N N . ASP A 1 107 ? -9.117 -8.997 -13.137 1.00 90.69 107 ASP A N 1
ATOM 901 C CA . ASP A 1 107 ? -8.385 -7.736 -13.257 1.00 90.69 107 ASP A CA 1
ATOM 902 C C . ASP A 1 107 ? -7.392 -7.475 -12.110 1.00 90.69 107 ASP A C 1
ATOM 904 O O . ASP A 1 107 ? -6.729 -6.435 -12.106 1.00 90.69 107 ASP A O 1
ATOM 908 N N . GLY A 1 108 ? -7.258 -8.409 -11.168 1.00 95.12 108 GLY A N 1
ATOM 909 C CA . GLY A 1 108 ? -6.554 -8.208 -9.907 1.00 95.12 108 GLY A CA 1
ATOM 910 C C . GLY A 1 108 ? -7.358 -7.371 -8.906 1.00 95.12 108 GLY A C 1
ATOM 911 O O . GLY A 1 108 ? -8.371 -6.750 -9.232 1.00 95.12 108 GLY A O 1
ATOM 912 N N . ILE A 1 109 ? -6.877 -7.330 -7.665 1.00 97.25 109 ILE A N 1
ATOM 913 C CA . ILE A 1 109 ? -7.425 -6.481 -6.595 1.00 97.25 109 ILE A CA 1
ATOM 914 C C . ILE A 1 109 ? -6.764 -5.095 -6.557 1.00 97.25 109 ILE A C 1
ATOM 916 O O . ILE A 1 109 ? -7.201 -4.193 -5.843 1.00 97.25 109 ILE A O 1
ATOM 920 N N . GLY A 1 110 ? -5.684 -4.917 -7.315 1.00 96.62 110 GLY A N 1
ATOM 921 C CA . GLY A 1 110 ? -4.896 -3.697 -7.336 1.00 96.62 110 GLY A CA 1
ATOM 922 C C . GLY A 1 110 ? -3.634 -3.841 -8.168 1.00 96.62 110 GLY A C 1
ATOM 923 O O . GLY A 1 110 ? -3.513 -4.734 -9.010 1.00 96.62 110 GLY A O 1
ATOM 924 N N . PHE A 1 111 ? -2.690 -2.955 -7.889 1.00 95.94 111 PHE A N 1
ATOM 925 C CA . PHE A 1 111 ? -1.415 -2.848 -8.566 1.00 95.94 111 PHE A CA 1
ATOM 926 C C . PHE A 1 111 ? -0.274 -2.973 -7.563 1.00 95.94 111 PHE A C 1
ATOM 928 O O . PHE A 1 111 ? -0.245 -2.264 -6.555 1.00 95.94 111 PHE A O 1
ATOM 935 N N . ASP A 1 112 ? 0.659 -3.865 -7.861 1.00 95.94 112 ASP A N 1
ATOM 936 C CA . ASP A 1 112 ? 1.942 -3.960 -7.196 1.00 95.94 112 ASP A CA 1
ATOM 937 C C . ASP A 1 112 ? 2.934 -3.016 -7.869 1.00 95.94 112 ASP A C 1
ATOM 939 O O . ASP A 1 112 ? 3.257 -3.153 -9.054 1.00 95.94 112 ASP A O 1
ATOM 943 N N . CYS A 1 113 ? 3.385 -2.039 -7.096 1.00 95.25 113 CYS A N 1
ATOM 944 C CA . CYS A 1 113 ? 4.352 -1.051 -7.532 1.00 95.25 113 CYS A CA 1
ATOM 945 C C . CYS A 1 113 ? 5.760 -1.404 -7.057 1.00 95.25 113 CYS A C 1
ATOM 947 O O . CYS A 1 113 ? 6.594 -0.513 -7.014 1.00 95.25 113 CYS A O 1
ATOM 949 N N . LEU A 1 114 ? 6.044 -2.641 -6.653 1.00 95.81 114 LEU A N 1
ATOM 950 C CA . LEU A 1 114 ? 7.393 -3.068 -6.299 1.00 95.81 114 LEU A CA 1
ATOM 951 C C . LEU A 1 114 ? 7.906 -4.129 -7.264 1.00 95.81 114 LEU A C 1
ATOM 953 O O . LEU A 1 114 ? 7.180 -5.031 -7.675 1.00 95.81 114 LEU A O 1
ATOM 957 N N . LEU A 1 115 ? 9.190 -4.027 -7.593 1.00 96.00 115 LEU A N 1
ATOM 958 C CA . LEU A 1 115 ? 9.895 -5.021 -8.393 1.00 96.00 115 LEU A CA 1
ATOM 959 C C . LEU A 1 115 ? 11.300 -5.226 -7.840 1.00 96.00 115 LEU A C 1
ATOM 961 O O . LEU A 1 115 ? 11.983 -4.255 -7.494 1.00 96.00 115 LEU A O 1
ATOM 965 N N . ALA A 1 116 ? 11.737 -6.479 -7.726 1.00 96.56 116 ALA A N 1
ATOM 966 C CA . ALA A 1 116 ? 13.093 -6.755 -7.290 1.00 96.56 116 ALA A CA 1
ATOM 967 C C . ALA A 1 116 ? 14.080 -6.386 -8.407 1.00 96.56 116 ALA A C 1
ATOM 969 O O . ALA A 1 116 ? 13.858 -6.650 -9.588 1.00 96.56 116 ALA A O 1
ATOM 970 N N . LYS A 1 117 ? 15.213 -5.776 -8.049 1.00 96.19 117 LYS A N 1
ATOM 971 C CA . LYS A 1 117 ? 16.221 -5.312 -9.018 1.00 96.19 117 LYS A CA 1
ATOM 972 C C . LYS A 1 117 ? 16.824 -6.442 -9.846 1.00 96.19 117 LYS A C 1
ATOM 974 O O . LYS A 1 117 ? 17.306 -6.193 -10.945 1.00 96.19 117 LYS A O 1
ATOM 979 N N . ASN A 1 118 ? 16.834 -7.667 -9.329 1.00 96.56 118 ASN A N 1
ATOM 980 C CA . ASN A 1 118 ? 17.307 -8.844 -10.057 1.00 96.56 118 ASN A CA 1
ATOM 981 C C . ASN A 1 118 ? 16.333 -9.308 -11.156 1.00 96.56 118 ASN A C 1
ATOM 983 O O . ASN A 1 118 ? 16.757 -10.055 -12.030 1.00 96.56 118 ASN A O 1
ATOM 987 N N . GLU A 1 119 ? 15.077 -8.857 -11.137 1.00 95.81 119 GLU A N 1
ATOM 988 C CA . GLU A 1 119 ? 14.079 -9.116 -12.185 1.00 95.81 119 GLU A CA 1
ATOM 989 C C . GLU A 1 119 ? 14.141 -8.083 -13.324 1.00 95.81 119 GLU A C 1
ATOM 991 O O . GLU A 1 119 ? 13.481 -8.247 -14.348 1.00 95.81 119 GLU A O 1
ATOM 996 N N . LEU A 1 120 ? 14.926 -7.014 -13.157 1.00 96.00 120 LEU A N 1
ATOM 997 C CA . LEU A 1 120 ? 15.105 -5.968 -14.160 1.00 96.00 120 LEU A CA 1
ATOM 998 C C . LEU A 1 120 ? 16.164 -6.355 -15.193 1.00 96.00 120 LEU A C 1
ATOM 1000 O O . LEU A 1 120 ? 17.223 -6.895 -14.858 1.00 96.00 120 LEU A O 1
ATOM 1004 N N . SER A 1 121 ? 15.915 -5.977 -16.443 1.00 96.44 121 SER A N 1
ATOM 1005 C CA . SER A 1 121 ? 16.939 -5.956 -17.487 1.00 96.44 121 SER A CA 1
ATOM 1006 C C . SER A 1 121 ? 18.024 -4.914 -17.188 1.00 96.44 121 SER A C 1
ATOM 1008 O O . SER A 1 121 ? 17.814 -3.965 -16.431 1.00 96.44 121 SER A O 1
ATOM 1010 N N . GLU A 1 122 ? 19.193 -5.046 -17.816 1.00 96.44 122 GLU A N 1
ATOM 1011 C CA . GLU A 1 122 ? 20.279 -4.065 -17.656 1.00 96.44 122 GLU A CA 1
ATOM 1012 C C . GLU A 1 122 ? 19.879 -2.656 -18.123 1.00 96.44 122 GLU A C 1
ATOM 1014 O O . GLU A 1 122 ? 20.281 -1.662 -17.518 1.00 96.44 122 GLU A O 1
ATOM 1019 N N . ILE A 1 123 ? 19.019 -2.564 -19.144 1.00 96.50 123 ILE A N 1
ATOM 1020 C CA . ILE A 1 123 ? 18.483 -1.286 -19.631 1.00 96.50 123 ILE A CA 1
ATOM 1021 C C . ILE A 1 123 ? 17.627 -0.635 -18.542 1.00 96.50 123 ILE A C 1
ATOM 1023 O O . ILE A 1 123 ? 17.847 0.523 -18.202 1.00 96.50 123 ILE A O 1
ATOM 1027 N N . GLU A 1 124 ? 16.707 -1.380 -17.934 1.00 96.25 124 GLU A N 1
ATOM 1028 C CA . GLU A 1 124 ? 15.859 -0.856 -16.858 1.00 96.25 124 GLU A CA 1
ATOM 1029 C C . GLU A 1 124 ? 16.675 -0.477 -15.618 1.00 96.25 124 GLU A C 1
ATOM 1031 O O . GLU A 1 124 ? 16.414 0.554 -15.005 1.00 96.25 124 GLU A O 1
ATOM 1036 N N . LYS A 1 125 ? 17.711 -1.252 -15.271 1.00 96.31 125 LYS A N 1
ATOM 1037 C CA . LYS A 1 125 ? 18.615 -0.913 -14.160 1.00 96.31 125 LYS A CA 1
ATOM 1038 C C . LYS A 1 125 ? 19.305 0.435 -14.363 1.00 96.31 125 LYS A C 1
ATOM 1040 O O . LYS A 1 125 ? 19.449 1.178 -13.396 1.00 96.31 125 LYS A O 1
ATOM 1045 N N . SER A 1 126 ? 19.695 0.766 -15.597 1.00 95.81 126 SER A N 1
ATOM 1046 C CA . SER A 1 126 ? 20.313 2.061 -15.925 1.00 95.81 126 SER A CA 1
ATOM 1047 C C . SER A 1 126 ? 19.360 3.260 -15.829 1.00 95.81 126 SER A C 1
ATOM 1049 O O . SER A 1 126 ? 19.819 4.396 -15.761 1.00 95.81 126 SER A O 1
ATOM 1051 N N . GLN A 1 127 ? 18.046 3.018 -15.789 1.00 96.06 127 GLN A N 1
ATOM 1052 C CA . GLN A 1 127 ? 17.004 4.047 -15.699 1.00 96.06 127 GLN A CA 1
ATOM 1053 C C . GLN A 1 127 ? 16.511 4.277 -14.265 1.00 96.06 127 GLN A C 1
ATOM 1055 O O . GLN A 1 127 ? 15.667 5.144 -14.035 1.00 96.06 127 GLN A O 1
ATOM 1060 N N . ILE A 1 128 ? 17.010 3.503 -13.297 1.00 96.06 128 ILE A N 1
ATOM 1061 C CA . ILE A 1 128 ? 16.638 3.660 -11.894 1.00 96.06 128 ILE A CA 1
ATOM 1062 C C . ILE A 1 128 ? 17.140 5.013 -11.387 1.00 96.06 128 ILE A C 1
ATOM 1064 O O . ILE A 1 128 ? 18.333 5.311 -11.451 1.00 96.06 128 ILE A O 1
ATOM 1068 N N . THR A 1 129 ? 16.246 5.788 -10.784 1.00 94.56 129 THR A N 1
ATOM 1069 C CA . THR A 1 129 ? 16.588 7.016 -10.058 1.00 94.56 129 THR A CA 1
ATOM 1070 C C . THR A 1 129 ? 16.280 6.862 -8.569 1.00 94.56 129 THR A C 1
ATOM 1072 O O . THR A 1 129 ? 15.760 5.834 -8.124 1.00 94.56 129 THR A O 1
ATOM 1075 N N . GLN A 1 130 ? 16.670 7.851 -7.765 1.00 92.75 130 GLN A N 1
ATOM 1076 C CA . GLN A 1 130 ? 16.412 7.877 -6.327 1.00 92.75 130 GLN A CA 1
ATOM 1077 C C . GLN A 1 130 ? 15.589 9.104 -5.958 1.00 92.75 130 GLN A C 1
ATOM 1079 O O . GLN A 1 130 ? 15.823 10.189 -6.488 1.00 92.75 130 GLN A O 1
ATOM 1084 N N . ILE A 1 131 ? 14.673 8.929 -5.011 1.00 90.31 131 ILE A N 1
ATOM 1085 C CA . ILE A 1 131 ? 13.954 10.024 -4.358 1.00 90.31 131 ILE A CA 1
ATOM 1086 C C . ILE A 1 131 ? 14.014 9.840 -2.845 1.00 90.31 131 ILE A C 1
ATOM 1088 O O . ILE A 1 131 ? 14.147 8.719 -2.346 1.00 90.31 131 ILE A O 1
ATOM 1092 N N . GLU A 1 132 ? 13.896 10.939 -2.111 1.00 88.25 132 GLU A N 1
ATOM 1093 C CA . GLU A 1 132 ? 13.709 10.892 -0.667 1.00 88.25 132 GLU A CA 1
ATOM 1094 C C . GLU A 1 132 ? 12.222 10.712 -0.338 1.00 88.25 132 GLU A C 1
ATOM 1096 O O . GLU A 1 132 ? 11.358 11.411 -0.866 1.00 88.25 132 GLU A O 1
ATOM 1101 N N . ARG A 1 133 ? 11.917 9.764 0.549 1.00 84.38 133 ARG A N 1
ATOM 1102 C CA . ARG A 1 133 ? 10.575 9.510 1.070 1.00 84.38 133 ARG A CA 1
ATOM 1103 C C . ARG A 1 133 ? 10.662 9.188 2.550 1.00 84.38 133 ARG A C 1
ATOM 1105 O O . ARG A 1 133 ? 11.318 8.224 2.932 1.00 84.38 133 ARG A O 1
ATOM 1112 N N . SER A 1 134 ? 9.976 9.975 3.378 1.00 80.75 134 SER A N 1
ATOM 1113 C CA . SER A 1 134 ? 9.953 9.784 4.838 1.00 80.75 134 SER A CA 1
ATOM 1114 C C . SER A 1 134 ? 11.362 9.642 5.439 1.00 80.75 134 SER A C 1
ATOM 1116 O O . SER A 1 134 ? 11.600 8.753 6.255 1.00 80.75 134 SER A O 1
ATOM 1118 N N . SER A 1 135 ? 12.293 10.489 4.983 1.00 82.00 135 SER A N 1
ATOM 1119 C CA . SER A 1 135 ? 13.710 10.493 5.384 1.00 82.00 135 SER A CA 1
ATOM 1120 C C . SER A 1 135 ? 14.519 9.253 4.971 1.00 82.00 135 SER A C 1
ATOM 1122 O O . SER A 1 135 ? 15.621 9.032 5.473 1.00 82.00 135 SER A O 1
ATOM 1124 N N . ALA A 1 136 ? 14.001 8.445 4.041 1.00 87.06 136 ALA A N 1
ATOM 1125 C CA . ALA A 1 136 ? 14.702 7.320 3.434 1.00 87.06 136 ALA A CA 1
ATOM 1126 C C . ALA A 1 136 ? 14.886 7.526 1.925 1.00 87.06 136 ALA A C 1
ATOM 1128 O O . ALA A 1 136 ? 13.969 7.957 1.226 1.00 87.06 136 ALA A O 1
ATOM 1129 N N . LEU A 1 137 ? 16.058 7.158 1.402 1.00 89.56 137 LEU A N 1
ATOM 1130 C CA . LEU A 1 137 ? 16.286 7.089 -0.042 1.00 89.56 137 LEU A CA 1
ATOM 1131 C C . LEU A 1 137 ? 15.644 5.820 -0.603 1.00 89.56 137 LEU A C 1
ATOM 1133 O O . LEU A 1 137 ? 15.995 4.706 -0.207 1.00 89.56 137 LEU A O 1
ATOM 1137 N N . VAL A 1 138 ? 14.728 5.991 -1.552 1.00 92.06 138 VAL A N 1
ATOM 1138 C CA . VAL A 1 138 ? 14.068 4.893 -2.261 1.00 92.06 138 VAL A CA 1
ATOM 1139 C C . VAL A 1 138 ? 14.401 4.948 -3.742 1.00 92.06 138 VAL A C 1
ATOM 1141 O O . VAL A 1 138 ? 14.578 6.020 -4.316 1.00 92.06 138 VAL A O 1
ATOM 1144 N N . TYR A 1 139 ? 14.491 3.776 -4.363 1.00 95.31 139 TYR A N 1
ATOM 1145 C CA . TYR A 1 139 ? 14.734 3.657 -5.795 1.00 95.31 139 TYR A CA 1
ATOM 1146 C C . TYR A 1 139 ? 13.411 3.652 -6.551 1.00 95.31 139 TYR A C 1
ATOM 1148 O O . TYR A 1 139 ? 12.482 2.955 -6.139 1.00 95.31 139 TYR A O 1
ATOM 1156 N N . ILE A 1 140 ? 13.343 4.373 -7.663 1.00 94.94 140 ILE A N 1
ATOM 1157 C CA . ILE A 1 140 ? 12.168 4.430 -8.532 1.00 94.94 140 ILE A CA 1
ATOM 1158 C C . ILE A 1 140 ? 12.552 4.096 -9.974 1.00 94.94 140 ILE A C 1
ATOM 1160 O O . ILE A 1 140 ? 13.690 4.309 -10.394 1.00 94.94 140 ILE A O 1
ATOM 1164 N N . LEU A 1 141 ? 11.596 3.568 -10.727 1.00 95.38 141 LEU A N 1
ATOM 1165 C CA . LEU A 1 141 ? 11.711 3.274 -12.148 1.00 95.38 141 LEU A CA 1
ATOM 1166 C C . LEU A 1 141 ? 10.407 3.683 -12.838 1.00 95.38 141 LEU A C 1
ATOM 1168 O O . LEU A 1 141 ? 9.328 3.284 -12.392 1.00 95.38 141 LEU A O 1
ATOM 1172 N N . ASN A 1 142 ? 10.510 4.446 -13.931 1.00 93.50 142 ASN A N 1
ATOM 1173 C CA . ASN A 1 142 ? 9.352 4.784 -14.757 1.00 93.50 142 ASN A CA 1
ATOM 1174 C C . ASN A 1 142 ? 8.930 3.551 -15.573 1.00 93.50 142 ASN A C 1
ATOM 1176 O O . ASN A 1 142 ? 9.488 3.259 -16.631 1.00 93.50 142 ASN A O 1
ATOM 1180 N N . LYS A 1 143 ? 8.008 2.770 -15.017 1.00 92.19 143 LYS A N 1
ATOM 1181 C CA . LYS A 1 143 ? 7.510 1.513 -15.570 1.00 92.19 143 LYS A CA 1
ATOM 1182 C C . LYS A 1 143 ? 6.129 1.233 -14.996 1.00 92.19 143 LYS A C 1
ATOM 1184 O O . LYS A 1 143 ? 5.870 1.439 -13.812 1.00 92.19 143 LYS A O 1
ATOM 1189 N N . LYS A 1 144 ? 5.250 0.700 -15.843 1.00 91.44 144 LYS A N 1
ATOM 1190 C CA . LYS A 1 144 ? 3.881 0.362 -15.461 1.00 91.44 144 LYS A CA 1
ATOM 1191 C C . LYS A 1 144 ? 3.850 -0.682 -14.327 1.00 91.44 144 LYS A C 1
ATOM 1193 O O . LYS A 1 144 ? 4.445 -1.750 -14.489 1.00 91.44 144 LYS A O 1
ATOM 1198 N N . PRO A 1 145 ? 3.119 -0.425 -13.226 1.00 93.25 145 PRO A N 1
ATOM 1199 C CA . PRO A 1 145 ? 2.891 -1.399 -12.160 1.00 93.25 145 PRO A CA 1
ATOM 1200 C C . PRO A 1 145 ? 2.200 -2.684 -12.634 1.00 93.25 145 PRO A C 1
ATOM 1202 O O . PRO A 1 145 ? 1.423 -2.683 -13.595 1.00 93.25 145 PRO A O 1
ATOM 1205 N N . HIS A 1 146 ? 2.424 -3.782 -11.915 1.00 92.88 146 HIS A N 1
ATOM 1206 C CA . HIS A 1 146 ? 1.826 -5.080 -12.229 1.00 92.88 146 HIS A CA 1
ATOM 1207 C C . HIS A 1 146 ? 0.465 -5.234 -11.552 1.00 92.88 146 HIS A C 1
ATOM 1209 O O . HIS A 1 146 ? 0.288 -4.802 -10.420 1.00 92.88 146 HIS A O 1
ATOM 1215 N N . LYS A 1 147 ? -0.506 -5.889 -12.199 1.00 95.56 147 LYS A N 1
ATOM 1216 C CA . LYS A 1 147 ? -1.732 -6.311 -11.499 1.00 95.56 147 LYS A CA 1
ATOM 1217 C C . LYS A 1 147 ? -1.366 -7.304 -10.393 1.00 95.56 147 LYS A C 1
ATOM 1219 O O . LYS A 1 147 ? -0.472 -8.127 -10.575 1.00 95.56 147 LYS A O 1
ATOM 1224 N N . THR A 1 148 ? -2.070 -7.255 -9.269 1.00 96.94 148 THR A N 1
ATOM 1225 C CA . THR A 1 148 ? -1.834 -8.170 -8.149 1.00 96.94 148 THR A CA 1
ATOM 1226 C C . THR A 1 148 ? -3.128 -8.690 -7.551 1.00 96.94 148 THR A C 1
ATOM 1228 O O . THR A 1 148 ? -4.148 -8.002 -7.548 1.00 96.94 148 THR A O 1
ATOM 1231 N N . LEU A 1 149 ? -3.066 -9.917 -7.042 1.00 97.50 149 LEU A N 1
ATOM 1232 C CA . LEU A 1 149 ? -4.093 -10.559 -6.219 1.00 97.50 149 LEU A CA 1
ATOM 1233 C C . LEU A 1 149 ? -3.679 -10.615 -4.743 1.00 97.50 149 LEU A C 1
ATOM 1235 O O . LEU A 1 149 ? -4.452 -11.070 -3.899 1.00 97.50 149 LEU A O 1
ATOM 1239 N N . LYS A 1 150 ? -2.457 -10.170 -4.433 1.00 97.50 150 LYS A N 1
ATOM 1240 C CA . LYS A 1 150 ? -1.865 -10.234 -3.101 1.00 97.50 150 LYS A CA 1
ATOM 1241 C C . LYS A 1 150 ? -2.234 -9.005 -2.293 1.00 97.50 150 LYS A C 1
ATOM 1243 O O . LYS A 1 150 ? -2.239 -7.889 -2.814 1.00 97.50 150 LYS A O 1
ATOM 1248 N N . PHE A 1 151 ? -2.482 -9.212 -1.011 1.00 97.25 151 PHE A N 1
ATOM 1249 C CA . PHE A 1 151 ? -2.647 -8.147 -0.039 1.00 97.25 151 PHE A CA 1
ATOM 1250 C C . PHE A 1 151 ? -1.967 -8.498 1.275 1.00 97.25 151 PHE A C 1
ATOM 1252 O O . PHE A 1 151 ? -1.713 -9.661 1.599 1.00 97.25 151 PHE A O 1
ATOM 1259 N N . ASN A 1 152 ? -1.708 -7.451 2.045 1.00 96.94 152 ASN A N 1
ATOM 1260 C CA . ASN A 1 152 ? -1.058 -7.531 3.331 1.00 96.94 152 ASN A CA 1
ATOM 1261 C C . ASN A 1 152 ? -1.862 -6.723 4.349 1.00 96.94 152 ASN A C 1
ATOM 1263 O O . ASN A 1 152 ? -2.313 -5.618 4.039 1.00 96.94 152 ASN A O 1
ATOM 1267 N N . ILE A 1 153 ? -2.018 -7.258 5.559 1.00 95.19 153 ILE A N 1
ATOM 1268 C CA . ILE A 1 153 ? -2.569 -6.538 6.712 1.00 95.19 153 ILE A CA 1
ATOM 1269 C C . ILE A 1 153 ? -1.558 -6.622 7.844 1.00 95.19 153 ILE A C 1
ATOM 1271 O O . ILE A 1 153 ? -1.069 -7.697 8.189 1.00 95.19 153 ILE A O 1
ATOM 1275 N N . ILE A 1 154 ? -1.263 -5.477 8.438 1.00 93.69 154 ILE A N 1
ATOM 1276 C CA . ILE A 1 154 ? -0.404 -5.373 9.606 1.00 93.69 154 ILE A CA 1
ATOM 1277 C C . ILE A 1 154 ? -1.274 -5.087 10.808 1.00 93.69 154 ILE A C 1
ATOM 1279 O O . ILE A 1 154 ? -1.970 -4.073 10.841 1.00 93.69 154 ILE A O 1
ATOM 1283 N N . LEU A 1 155 ? -1.198 -5.961 11.800 1.00 92.94 155 LEU A N 1
ATOM 1284 C CA . LEU A 1 155 ? -1.935 -5.850 13.043 1.00 92.94 155 LEU A CA 1
ATOM 1285 C C . LEU A 1 155 ? -0.975 -5.637 14.209 1.00 92.94 155 LEU A C 1
ATOM 1287 O O . LEU A 1 155 ? 0.148 -6.150 14.223 1.00 92.94 155 LEU A O 1
ATOM 1291 N N . ASN A 1 156 ? -1.450 -4.906 15.209 1.00 91.31 156 ASN A N 1
ATOM 1292 C CA . ASN A 1 156 ? -0.807 -4.790 16.503 1.00 91.31 156 ASN A CA 1
ATOM 1293 C C . ASN A 1 156 ? -1.814 -5.094 17.610 1.00 91.31 156 ASN A C 1
ATOM 1295 O O . ASN A 1 156 ? -2.916 -4.550 17.624 1.00 91.31 156 ASN A O 1
ATOM 1299 N N . GLN A 1 157 ? -1.428 -5.942 18.549 1.00 88.81 157 GLN A N 1
ATOM 1300 C CA . GLN A 1 157 ? -2.234 -6.315 19.695 1.00 88.81 157 GLN A CA 1
ATOM 1301 C C . GLN A 1 157 ? -1.883 -5.421 20.885 1.00 88.81 157 GLN A C 1
ATOM 1303 O O . GLN A 1 157 ? -0.721 -5.217 21.234 1.00 88.81 157 GLN A O 1
ATOM 1308 N N . THR A 1 158 ? -2.908 -4.877 21.525 1.00 81.44 158 THR A N 1
ATOM 1309 C CA . THR A 1 158 ? -2.817 -4.293 22.863 1.00 81.44 158 THR A CA 1
ATOM 1310 C C . THR A 1 158 ? -3.374 -5.291 23.879 1.00 81.44 158 THR A C 1
ATOM 1312 O O . THR A 1 158 ? -3.777 -6.399 23.529 1.00 81.44 158 THR A O 1
ATOM 1315 N N . LYS A 1 159 ? -3.405 -4.926 25.166 1.00 75.62 159 LYS A N 1
ATOM 1316 C CA . LYS A 1 159 ? -3.953 -5.810 26.209 1.00 75.62 159 LYS A CA 1
ATOM 1317 C C . LYS A 1 159 ? -5.419 -6.191 25.970 1.00 75.62 159 LYS A C 1
ATOM 1319 O O . LYS A 1 159 ? -5.833 -7.247 26.431 1.00 75.62 159 LYS A O 1
ATOM 1324 N N . THR A 1 160 ? -6.185 -5.337 25.293 1.00 77.12 160 THR A N 1
ATOM 1325 C CA . THR A 1 160 ? -7.636 -5.500 25.131 1.00 77.12 160 THR A CA 1
ATOM 1326 C C . THR A 1 160 ? -8.076 -5.594 23.676 1.00 77.12 160 THR A C 1
ATOM 1328 O O . THR A 1 160 ? -9.079 -6.245 23.407 1.00 77.12 160 THR A O 1
ATOM 1331 N N . ASN A 1 161 ? -7.338 -4.983 22.742 1.00 82.12 161 ASN A N 1
ATOM 1332 C CA . ASN A 1 161 ? -7.802 -4.788 21.368 1.00 82.12 161 ASN A CA 1
ATOM 1333 C C . ASN A 1 161 ? -6.740 -5.213 20.351 1.00 82.12 161 ASN A C 1
ATOM 1335 O O . ASN A 1 161 ? -5.539 -5.192 20.628 1.00 82.12 161 ASN A O 1
ATOM 1339 N N . ILE A 1 162 ? -7.185 -5.552 19.144 1.00 88.12 162 ILE A N 1
ATOM 1340 C CA . ILE A 1 162 ? -6.318 -5.740 17.982 1.00 88.12 162 ILE A CA 1
ATOM 1341 C C . ILE A 1 162 ? -6.547 -4.558 17.051 1.00 88.12 162 ILE A C 1
ATOM 1343 O O . ILE A 1 162 ? -7.673 -4.292 16.653 1.00 88.12 162 ILE A O 1
ATOM 1347 N N . LYS A 1 163 ? -5.476 -3.848 16.706 1.00 90.81 163 LYS A N 1
ATOM 1348 C CA . LYS A 1 163 ? -5.523 -2.647 15.879 1.00 90.81 163 LYS A CA 1
ATOM 1349 C C . LYS A 1 163 ? -4.865 -2.889 14.530 1.00 90.81 163 LYS A C 1
ATOM 1351 O O . LYS A 1 163 ? -3.755 -3.421 14.462 1.00 90.81 163 LYS A O 1
ATOM 1356 N N . ILE A 1 164 ? -5.515 -2.435 13.465 1.00 92.31 164 ILE A N 1
ATOM 1357 C CA . ILE A 1 164 ? -4.902 -2.347 12.142 1.00 92.31 164 ILE A CA 1
ATOM 1358 C C . ILE A 1 164 ? -3.870 -1.222 12.147 1.00 92.31 164 ILE A C 1
ATOM 1360 O O . ILE A 1 164 ? -4.139 -0.106 12.580 1.00 92.31 164 ILE A O 1
ATOM 1364 N N . ILE A 1 165 ? -2.675 -1.518 11.653 1.00 91.81 165 ILE A N 1
ATOM 1365 C CA . ILE A 1 165 ? -1.592 -0.551 11.474 1.00 91.81 165 ILE A CA 1
ATOM 1366 C C . ILE A 1 165 ? -1.502 -0.107 10.016 1.00 91.81 165 ILE A C 1
ATOM 1368 O O . ILE A 1 165 ? -1.286 1.070 9.744 1.00 91.81 165 ILE A O 1
ATOM 1372 N N .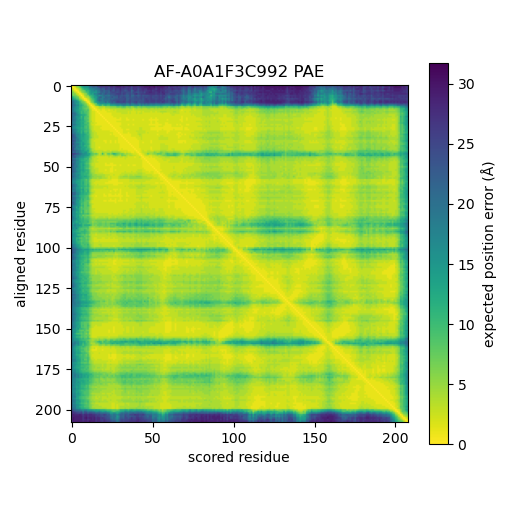 SER A 1 166 ? -1.646 -1.040 9.074 1.00 92.12 166 SER A N 1
ATOM 1373 C CA . SER A 1 166 ? -1.590 -0.751 7.642 1.00 92.12 166 SER A CA 1
ATOM 1374 C C . SER A 1 166 ? -2.204 -1.891 6.834 1.00 92.12 166 SER A C 1
ATOM 1376 O O . SER A 1 166 ? -2.151 -3.049 7.254 1.00 92.12 166 SER A O 1
ATOM 1378 N N . ILE A 1 167 ? -2.763 -1.554 5.674 1.00 95.94 167 ILE A N 1
ATOM 1379 C CA . ILE A 1 167 ? -3.274 -2.494 4.677 1.00 95.94 167 ILE A CA 1
ATOM 1380 C C . ILE A 1 167 ? -2.741 -2.052 3.316 1.00 95.94 167 ILE A C 1
ATOM 1382 O O . ILE A 1 167 ? -2.857 -0.876 2.975 1.00 95.94 167 ILE A O 1
ATOM 1386 N N . PHE A 1 168 ? -2.176 -2.969 2.531 1.00 96.38 168 PHE A N 1
ATOM 1387 C CA . PHE A 1 168 ? -1.662 -2.641 1.198 1.00 96.38 168 PHE A CA 1
ATOM 1388 C C . PHE A 1 168 ? -1.662 -3.846 0.245 1.00 96.38 168 PHE A C 1
ATOM 1390 O O . PHE A 1 168 ? -1.487 -4.982 0.700 1.00 96.38 168 PHE A O 1
ATOM 1397 N N . PRO A 1 169 ? -1.847 -3.633 -1.072 1.00 97.56 169 PRO A N 1
ATOM 1398 C CA . PRO A 1 169 ? -1.767 -4.695 -2.065 1.00 97.56 169 PRO A CA 1
ATOM 1399 C C . PRO A 1 169 ? -0.321 -4.950 -2.506 1.00 97.56 169 PRO A C 1
ATOM 1401 O O . PRO A 1 169 ? 0.568 -4.132 -2.274 1.00 97.56 169 PRO A O 1
ATOM 1404 N N . GLY A 1 170 ? -0.106 -6.062 -3.203 1.00 96.75 170 GLY A N 1
ATOM 1405 C CA . GLY A 1 170 ? 1.187 -6.428 -3.776 1.00 96.75 170 GLY A CA 1
ATOM 1406 C C . GLY A 1 170 ? 2.040 -7.281 -2.846 1.00 96.75 170 GLY A C 1
ATOM 1407 O O . GLY A 1 170 ? 1.556 -7.845 -1.858 1.00 96.75 170 GLY A O 1
ATOM 1408 N N . ILE A 1 171 ? 3.319 -7.413 -3.186 1.00 95.31 171 ILE A N 1
ATOM 1409 C CA . ILE A 1 171 ? 4.288 -8.079 -2.325 1.00 95.31 171 ILE A CA 1
ATOM 1410 C C . ILE A 1 171 ? 4.360 -7.401 -0.957 1.00 95.31 171 ILE A C 1
ATOM 1412 O O . ILE A 1 171 ? 4.164 -6.195 -0.804 1.00 95.31 171 ILE A O 1
ATOM 1416 N N . TYR A 1 172 ? 4.671 -8.201 0.056 1.00 95.12 172 TYR A N 1
ATOM 1417 C CA . TYR A 1 172 ? 4.938 -7.673 1.379 1.00 95.12 172 TYR A CA 1
ATOM 1418 C C . TYR A 1 172 ? 6.177 -6.772 1.356 1.00 95.12 172 TYR A C 1
ATOM 1420 O O . TYR A 1 172 ? 7.253 -7.220 0.956 1.00 95.12 172 TYR A O 1
ATOM 1428 N N . ALA A 1 173 ? 6.034 -5.543 1.849 1.00 92.81 173 ALA A N 1
ATOM 1429 C CA . ALA A 1 173 ? 7.133 -4.609 2.031 1.00 92.81 173 ALA A CA 1
ATOM 1430 C C . ALA A 1 173 ? 7.234 -4.195 3.509 1.00 92.81 173 ALA A C 1
ATOM 1432 O O . ALA A 1 173 ? 6.220 -3.801 4.097 1.00 92.81 173 ALA A O 1
ATOM 1433 N N . PRO A 1 174 ? 8.427 -4.270 4.129 1.00 91.31 174 PRO A N 1
ATOM 1434 C CA . PRO A 1 174 ? 8.647 -3.698 5.448 1.00 91.31 174 PRO A CA 1
ATOM 1435 C C . PRO A 1 174 ? 8.532 -2.170 5.388 1.00 91.31 174 PRO A C 1
ATOM 1437 O O . PRO A 1 174 ? 8.622 -1.557 4.323 1.00 91.31 174 PRO A O 1
ATOM 1440 N N . VAL A 1 175 ? 8.361 -1.536 6.548 1.00 90.19 175 VAL A N 1
ATOM 1441 C CA . VAL A 1 175 ? 8.378 -0.068 6.642 1.00 90.19 175 VAL A CA 1
ATOM 1442 C C . VAL A 1 175 ? 9.692 0.500 6.092 1.00 90.19 175 VAL A C 1
ATOM 1444 O O . VAL A 1 175 ? 10.709 -0.195 6.050 1.00 90.19 175 VAL A O 1
ATOM 1447 N N . LEU A 1 176 ? 9.674 1.755 5.640 1.00 92.06 176 LEU A N 1
ATOM 1448 C CA . LEU A 1 176 ? 10.898 2.412 5.185 1.00 92.06 176 LEU A CA 1
ATOM 1449 C C . LEU A 1 176 ? 11.925 2.487 6.327 1.00 92.06 176 LEU A C 1
ATOM 1451 O O . LEU A 1 176 ? 11.518 2.624 7.485 1.00 92.06 176 LEU A O 1
ATOM 1455 N N . PRO A 1 177 ? 13.235 2.384 6.027 1.00 92.06 177 PRO A N 1
ATOM 1456 C CA . PRO A 1 177 ? 14.261 2.378 7.056 1.00 92.06 177 PRO A CA 1
ATOM 1457 C C . PRO A 1 177 ? 14.263 3.707 7.806 1.00 92.06 177 PRO A C 1
ATOM 1459 O O . PRO A 1 177 ? 14.481 4.758 7.209 1.00 92.06 177 PRO A O 1
ATOM 1462 N N . ASN A 1 178 ? 14.043 3.663 9.114 1.00 90.94 178 ASN A N 1
ATOM 1463 C CA . ASN A 1 178 ? 14.050 4.839 9.970 1.00 90.94 178 ASN A CA 1
ATOM 1464 C C . ASN A 1 178 ? 14.663 4.482 11.331 1.00 90.94 178 ASN A C 1
ATOM 1466 O O . ASN A 1 178 ? 14.133 3.657 12.077 1.00 90.94 178 ASN A O 1
ATOM 1470 N N . ILE A 1 179 ? 15.801 5.109 11.636 1.00 89.19 179 ILE A N 1
ATOM 1471 C CA . ILE A 1 179 ? 16.609 4.810 12.824 1.00 89.19 179 ILE A CA 1
ATOM 1472 C C . ILE A 1 179 ? 15.963 5.282 14.135 1.00 89.19 179 ILE A C 1
ATOM 1474 O O . ILE A 1 179 ? 16.301 4.768 15.196 1.00 89.19 179 ILE A O 1
ATOM 1478 N N . GLU A 1 180 ? 15.028 6.231 14.076 1.00 88.44 180 GLU A N 1
ATOM 1479 C CA . GLU A 1 180 ? 14.362 6.790 15.257 1.00 88.44 180 GLU A CA 1
ATOM 1480 C C . GLU A 1 180 ? 13.271 5.859 15.796 1.00 88.44 180 GLU A C 1
ATOM 1482 O O . GLU A 1 180 ? 13.004 5.844 16.996 1.00 88.44 180 GLU A O 1
ATOM 1487 N N . ILE A 1 181 ? 12.644 5.068 14.917 1.00 84.88 181 ILE A N 1
ATOM 1488 C CA . ILE A 1 181 ? 11.482 4.232 15.262 1.00 84.88 181 ILE A CA 1
ATOM 1489 C C . ILE A 1 181 ? 11.776 2.728 15.229 1.00 84.88 181 ILE A C 1
ATOM 1491 O O . ILE A 1 181 ? 10.996 1.942 15.768 1.00 84.88 181 ILE A O 1
ATOM 1495 N N . GLN A 1 182 ? 12.864 2.306 14.581 1.00 88.06 182 GLN A N 1
ATOM 1496 C CA . GLN A 1 182 ? 13.210 0.895 14.418 1.00 88.06 182 GLN A CA 1
ATOM 1497 C C . GLN A 1 182 ? 14.392 0.498 15.294 1.00 88.06 182 GLN A C 1
ATOM 1499 O O . GLN A 1 182 ? 15.374 1.225 15.425 1.00 88.06 182 GLN A O 1
ATOM 1504 N N . ASN A 1 183 ? 14.352 -0.725 15.826 1.00 89.88 183 ASN A N 1
ATO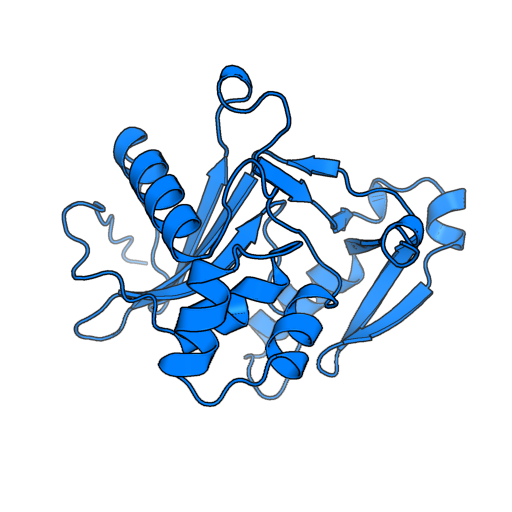M 1505 C CA . ASN A 1 183 ? 15.556 -1.317 16.400 1.00 89.88 183 ASN A CA 1
ATOM 1506 C C . ASN A 1 183 ? 16.559 -1.712 15.296 1.00 89.88 183 ASN A C 1
ATOM 1508 O O . ASN A 1 183 ? 16.226 -1.787 14.112 1.00 89.88 183 ASN A O 1
ATOM 1512 N N . LYS A 1 184 ? 17.799 -2.023 15.693 1.00 91.19 184 LYS A N 1
ATOM 1513 C CA . LYS A 1 184 ? 18.902 -2.332 14.768 1.00 91.19 184 LYS A CA 1
ATOM 1514 C C . LYS A 1 184 ? 18.587 -3.461 13.774 1.00 91.19 184 LYS A C 1
ATOM 1516 O O . LYS A 1 184 ? 19.003 -3.379 12.621 1.00 91.19 184 LYS A O 1
ATOM 1521 N N . ILE A 1 185 ? 17.874 -4.502 14.207 1.00 90.56 185 ILE A N 1
ATOM 1522 C CA . ILE A 1 185 ? 17.533 -5.652 13.356 1.00 90.56 185 ILE A CA 1
ATOM 1523 C C . ILE A 1 185 ? 16.490 -5.227 12.320 1.00 90.56 185 ILE A C 1
ATOM 1525 O O . ILE A 1 185 ? 16.728 -5.368 11.124 1.00 90.56 185 ILE A O 1
ATOM 1529 N N . GLN A 1 186 ? 15.396 -4.607 12.766 1.00 89.81 186 GLN A N 1
ATOM 1530 C CA . GLN A 1 186 ? 14.319 -4.121 11.896 1.00 89.81 186 GLN A CA 1
ATOM 1531 C C . GLN A 1 186 ? 14.818 -3.112 10.859 1.00 89.81 186 GLN A C 1
ATOM 1533 O O . GLN A 1 186 ? 14.451 -3.189 9.685 1.00 89.81 186 GLN A O 1
ATOM 1538 N N . TYR A 1 187 ? 15.676 -2.181 11.284 1.00 92.19 187 TYR A N 1
ATOM 1539 C CA . TYR A 1 187 ? 16.295 -1.207 10.392 1.00 92.19 187 TYR A CA 1
ATOM 1540 C C . TYR A 1 187 ? 17.154 -1.899 9.331 1.00 92.19 187 TYR A C 1
ATOM 1542 O O . TYR A 1 187 ? 17.054 -1.574 8.149 1.00 92.19 187 TYR A O 1
ATOM 1550 N N . SER A 1 188 ? 17.970 -2.881 9.730 1.00 93.56 188 SER A N 1
ATOM 1551 C CA . SER A 1 188 ? 18.820 -3.638 8.807 1.00 93.56 188 SER A CA 1
ATOM 1552 C C . SER A 1 188 ? 18.003 -4.445 7.796 1.00 93.56 188 SER A C 1
ATOM 1554 O O . SER A 1 188 ? 18.319 -4.427 6.609 1.00 93.56 188 SER A O 1
ATOM 1556 N N . GLU A 1 189 ? 16.949 -5.130 8.239 1.00 92.75 189 GLU A N 1
ATOM 1557 C CA . GLU A 1 189 ? 16.048 -5.899 7.370 1.00 92.75 189 GLU A CA 1
ATOM 1558 C C . GLU A 1 189 ? 15.327 -4.990 6.372 1.00 92.75 189 GLU A C 1
ATOM 1560 O O . GLU A 1 189 ? 15.314 -5.264 5.171 1.00 92.75 189 GLU A O 1
ATOM 1565 N N . SER A 1 190 ? 14.798 -3.863 6.854 1.00 93.50 190 SER A N 1
ATOM 1566 C CA . SER A 1 190 ? 14.141 -2.860 6.013 1.00 93.50 190 SER A CA 1
ATOM 1567 C C . SER A 1 190 ? 15.123 -2.278 4.999 1.00 93.50 190 SER A C 1
ATOM 1569 O O . SER A 1 190 ? 14.826 -2.217 3.810 1.00 93.50 190 SER A O 1
ATOM 1571 N N . SER A 1 191 ? 16.327 -1.908 5.437 1.00 94.06 191 SER A N 1
ATOM 1572 C CA . SER A 1 191 ? 17.367 -1.346 4.566 1.00 94.06 191 SER A CA 1
ATOM 1573 C C . SER A 1 191 ? 17.781 -2.326 3.475 1.00 94.06 191 SER A C 1
ATOM 1575 O O . SER A 1 191 ? 17.921 -1.943 2.314 1.00 94.06 191 SER A O 1
ATOM 1577 N N . LEU A 1 192 ? 17.952 -3.603 3.827 1.00 95.25 192 LEU A N 1
ATOM 1578 C CA . LEU A 1 192 ? 18.297 -4.644 2.868 1.00 95.25 192 LEU A CA 1
ATOM 1579 C C . LEU A 1 192 ? 17.174 -4.858 1.851 1.00 95.25 192 LEU A C 1
ATOM 1581 O O . LEU A 1 192 ? 17.458 -4.985 0.660 1.00 95.25 192 LEU A O 1
ATOM 1585 N N . PHE A 1 193 ? 15.917 -4.865 2.295 1.00 95.94 193 PHE A N 1
ATOM 1586 C CA . PHE A 1 193 ? 14.772 -4.933 1.394 1.00 95.94 193 PHE A CA 1
ATOM 1587 C C . PHE A 1 193 ? 14.784 -3.743 0.426 1.00 95.94 193 PHE A C 1
ATOM 1589 O O . PHE A 1 193 ? 14.915 -3.923 -0.781 1.00 95.94 193 PHE A O 1
ATOM 1596 N N . TRP A 1 194 ? 14.766 -2.514 0.940 1.00 95.31 194 TRP A N 1
ATOM 1597 C CA . TRP A 1 194 ? 14.662 -1.306 0.117 1.00 95.31 194 TRP A CA 1
ATOM 1598 C C . TRP A 1 194 ? 15.887 -1.053 -0.777 1.00 95.31 194 TRP A C 1
ATOM 1600 O O . TRP A 1 194 ? 15.774 -0.390 -1.805 1.00 95.31 194 TRP A O 1
ATOM 1610 N N . LYS A 1 195 ? 17.048 -1.648 -0.472 1.00 95.12 195 LYS A N 1
ATOM 1611 C CA . LYS A 1 195 ? 18.213 -1.660 -1.372 1.00 95.12 195 LYS A CA 1
ATOM 1612 C C . LYS A 1 195 ? 17.998 -2.526 -2.617 1.00 95.12 195 LYS A C 1
ATOM 1614 O O . LYS A 1 195 ? 18.552 -2.208 -3.673 1.00 95.12 195 LYS A O 1
ATOM 1619 N N . ASN A 1 196 ? 17.229 -3.605 -2.493 1.00 96.50 196 ASN A N 1
ATOM 1620 C CA . ASN A 1 196 ? 17.045 -4.627 -3.525 1.00 96.50 196 ASN A CA 1
ATOM 1621 C C . ASN A 1 196 ? 15.748 -4.480 -4.325 1.00 96.50 196 ASN A C 1
ATOM 1623 O O . ASN A 1 196 ? 15.606 -5.153 -5.341 1.00 96.50 196 ASN A O 1
ATOM 1627 N N . TYR A 1 197 ? 14.839 -3.600 -3.914 1.00 96.94 197 TYR A N 1
ATOM 1628 C CA . TYR A 1 197 ? 13.587 -3.329 -4.618 1.00 96.94 197 TYR A CA 1
ATOM 1629 C C . TYR A 1 197 ? 13.567 -1.915 -5.201 1.00 96.94 197 TYR A C 1
ATOM 1631 O O . TYR A 1 197 ? 14.274 -1.018 -4.737 1.00 96.94 197 TYR A O 1
ATOM 1639 N N . VAL A 1 198 ? 12.763 -1.732 -6.244 1.00 96.12 198 VAL A N 1
ATOM 1640 C CA . VAL A 1 198 ? 12.440 -0.430 -6.834 1.00 96.12 198 VAL A CA 1
ATOM 1641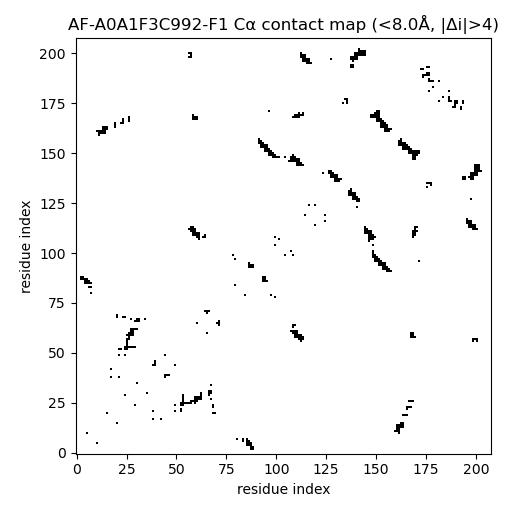 C C . VAL A 1 198 ? 10.936 -0.223 -6.817 1.00 96.12 198 VAL A C 1
ATOM 1643 O O . VAL A 1 198 ? 10.177 -1.180 -6.986 1.00 96.12 198 VAL A O 1
ATOM 1646 N N . PHE A 1 199 ? 10.509 1.024 -6.647 1.00 95.12 199 PHE A N 1
ATOM 1647 C CA . PHE A 1 199 ? 9.136 1.405 -6.922 1.00 95.12 199 PHE A CA 1
ATOM 1648 C C . PHE A 1 199 ? 8.928 1.583 -8.423 1.00 95.12 199 PHE A C 1
ATOM 1650 O O . PHE A 1 199 ? 9.650 2.330 -9.078 1.00 95.12 199 PHE A O 1
ATOM 1657 N N . LEU A 1 200 ? 7.908 0.923 -8.949 1.00 94.25 200 LEU A N 1
ATOM 1658 C CA . LEU A 1 200 ? 7.369 1.160 -10.274 1.00 94.25 200 LEU A CA 1
ATOM 1659 C C . LEU A 1 200 ? 6.407 2.339 -10.186 1.00 94.25 200 LEU A C 1
ATOM 1661 O O . LEU A 1 200 ? 5.448 2.319 -9.410 1.00 94.25 200 LEU A O 1
ATOM 1665 N N . PHE A 1 201 ? 6.669 3.367 -10.974 1.00 83.06 201 PHE A N 1
ATOM 1666 C CA . PHE A 1 201 ? 5.780 4.504 -11.125 1.00 83.06 201 PHE A CA 1
ATOM 1667 C C . PHE A 1 201 ? 5.506 4.715 -12.607 1.00 83.06 201 PHE A C 1
ATOM 1669 O O . PHE A 1 201 ? 6.388 4.520 -13.434 1.00 83.06 201 PHE A O 1
ATOM 1676 N N . ASP A 1 202 ? 4.274 5.082 -12.930 1.00 75.31 202 ASP A N 1
ATOM 1677 C CA . ASP A 1 202 ? 3.863 5.391 -14.290 1.00 75.31 202 ASP A CA 1
ATOM 1678 C C . ASP A 1 202 ? 3.473 6.873 -14.320 1.00 75.31 202 ASP A C 1
ATOM 1680 O O . ASP A 1 202 ? 2.407 7.249 -13.824 1.00 75.31 202 ASP A O 1
ATOM 1684 N N . GLU A 1 203 ? 4.365 7.720 -14.848 1.00 57.09 203 GLU A N 1
ATOM 1685 C CA . GLU A 1 203 ? 4.163 9.178 -14.947 1.00 57.09 203 GLU A CA 1
ATOM 1686 C C . GLU A 1 203 ? 2.872 9.554 -15.692 1.00 57.09 203 GLU A C 1
ATOM 1688 O O . GLU A 1 203 ? 2.340 10.649 -15.495 1.00 57.09 203 GLU A O 1
ATOM 1693 N N . PHE A 1 204 ? 2.316 8.641 -16.495 1.00 39.00 204 PHE A N 1
ATOM 1694 C CA . PHE A 1 204 ? 1.103 8.873 -17.273 1.00 39.00 204 PHE A CA 1
ATOM 1695 C C . PHE A 1 204 ? -0.182 8.985 -16.430 1.00 39.00 204 PHE A C 1
ATOM 1697 O O . PHE A 1 204 ? -1.225 9.304 -16.989 1.00 39.00 204 PHE A O 1
ATOM 1704 N N . LYS A 1 205 ? -0.136 8.792 -15.101 1.00 44.44 205 LYS A N 1
ATOM 1705 C CA . LYS A 1 205 ? -1.285 9.046 -14.204 1.00 44.44 205 LYS A CA 1
ATOM 1706 C C . LYS A 1 205 ? -1.412 10.484 -13.682 1.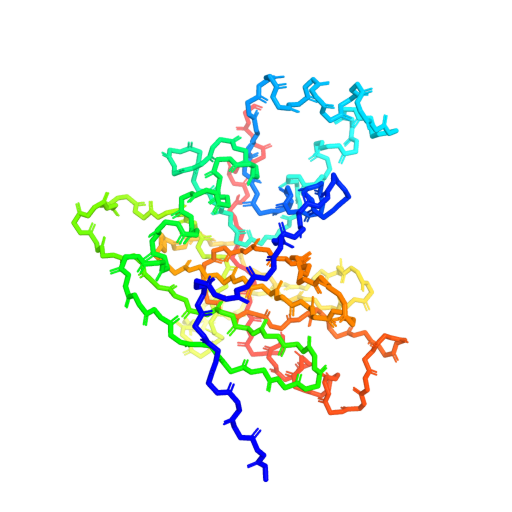00 44.44 205 LYS A C 1
ATOM 1708 O O . LYS A 1 205 ? -2.425 10.792 -13.068 1.00 44.44 205 LYS A O 1
ATOM 1713 N N . ASN A 1 206 ? -0.436 11.359 -13.937 1.00 36.81 206 ASN A N 1
ATOM 1714 C CA . ASN A 1 206 ? -0.467 12.763 -13.490 1.00 36.81 206 ASN A CA 1
ATOM 1715 C C . ASN A 1 206 ? -0.887 13.754 -14.596 1.00 36.81 206 ASN A C 1
ATOM 1717 O O . ASN A 1 206 ? -0.626 14.951 -14.479 1.00 36.81 206 ASN A O 1
ATOM 1721 N N . ARG A 1 207 ? -1.483 13.275 -15.694 1.00 30.09 207 ARG A N 1
ATOM 1722 C CA . ARG A 1 207 ? -2.001 14.117 -16.782 1.00 30.09 207 ARG A CA 1
ATOM 1723 C C . ARG A 1 207 ? -3.397 13.659 -17.192 1.00 30.09 207 ARG A C 1
ATOM 1725 O O . ARG A 1 207 ? -3.533 13.017 -18.225 1.00 30.09 207 ARG A O 1
ATOM 1732 N N . ASP A 1 208 ? -4.381 14.017 -16.379 1.00 31.09 208 ASP A N 1
ATOM 1733 C CA . ASP A 1 208 ? -5.752 14.293 -16.820 1.00 31.09 208 ASP A CA 1
ATOM 1734 C C . ASP A 1 208 ? -6.178 15.635 -16.211 1.00 31.09 208 ASP A C 1
ATOM 1736 O O . ASP A 1 208 ? -6.017 15.798 -14.978 1.00 31.09 208 ASP A O 1
#

Mean predicted aligned error: 6.27 Å

Foldseek 3Di:
DDWDWDFPVPADDADDDLVLQLLQLLQALAADPVVVVVNVVVHVDDPVSSVVSNPRFFWHFDCVQPRGPVRVVVVVSVVCNVVRDIWTDDPQKTKDKDFDDCVVPVQARTFGQKDFPVPDDPVQNVQWDWDDDPNAIAIATQADTDGGRMKMWMWGDDPRHIYTNYIHGDDDAQDAQDPVPDDPVSNVVNVVRRVGMYGHDHPVSVDD

Sequence (208 aa):
MIETKFDIKNIGTIEFDIKTQFHTLKHFISIDNKYKNLLISESLYTEEEILNQFNEVGSKFSEKFAKNPFELIIKLIQHIENKNIHFNWTNNRCEIKCEFNNPDYPDGIGFDCLLAKNELSEIEKSQITQIERSSALVYILNKKPHKTLKFNIILNQTKTNIKIISIFPGIYAPVLPNIEIQNKIQYSESSLFWKNYVFLFDEFKNRD

pLDDT: mean 87.18, std 15.58, range [27.58, 97.56]

Secondary structure (DSSP, 8-state):
-----B-GGG---EE--HHHHHHHGGGBS---HHHHHHHHHHSS--HHHHHHHHTS-S-EE-TTT-SSHHHHHHHHHHHHHHTT--B-EETTEEEEEEE--GGG-TT-SEEE-EEEGGGS-HHHHHT-EEEEETTEEEEEEE-PPEEE-EEEEEEEE-SS-EEEEEEEESS--PPPP-TTTS-HHHHHHHHHHHHHEEEEE-GGGS--